Protein AF-A0A497AFR3-F1 (afdb_monomer_lite)

Radius of gyration: 28.58 Å; chains: 1; bounding box: 56×85×70 Å

pLDDT: mean 79.81, std 21.44, range [38.88, 98.88]

Secondary structure (DSSP, 8-state):
-HHHHHHHHHHHHHHHTSTTS-----------------PPPPPPP-PPPPPPP---SS-GGGGG-SS----EEEEE-EE--HHHHTTTSS-SSSEES---HHHHHHHHHTT--EEEEEE--SB-SSTT--B-HHHHHHHHHHHHHHHHTT-EEEEEE--BTTB-GGGGGGGGBTTTB-GGG--BGGGS--

Structure (mmCIF, N/CA/C/O backbone):
data_AF-A0A497AFR3-F1
#
_entry.id   AF-A0A497AFR3-F1
#
loop_
_atom_site.group_PDB
_atom_site.id
_atom_site.type_symbol
_atom_site.label_atom_id
_atom_site.label_alt_id
_atom_site.label_comp_id
_atom_site.label_asym_id
_atom_site.label_entity_id
_atom_site.label_seq_id
_atom_site.pdbx_PDB_ins_code
_atom_site.Cartn_x
_atom_site.Cartn_y
_atom_site.Cartn_z
_atom_site.occupancy
_atom_site.B_iso_or_equiv
_atom_site.auth_seq_id
_atom_site.auth_comp_id
_atom_site.auth_asym_id
_atom_site.auth_atom_id
_atom_site.pdbx_PDB_model_num
ATOM 1 N N . MET A 1 1 ? -5.552 -62.937 -10.214 1.00 60.22 1 MET A N 1
ATOM 2 C CA . MET A 1 1 ? -5.095 -62.479 -8.881 1.00 60.22 1 MET A CA 1
ATOM 3 C C . MET A 1 1 ? -5.024 -60.954 -8.722 1.00 60.22 1 MET A C 1
ATOM 5 O O . MET A 1 1 ? -5.211 -60.488 -7.613 1.00 60.22 1 MET A O 1
ATOM 9 N N . GLN A 1 2 ? -4.864 -60.150 -9.782 1.00 59.19 2 GLN A N 1
ATOM 10 C CA . GLN A 1 2 ? -4.682 -58.689 -9.655 1.00 59.19 2 GLN A CA 1
ATOM 11 C C . GLN A 1 2 ? -5.974 -57.868 -9.416 1.00 59.19 2 GLN A C 1
ATOM 13 O O . GLN A 1 2 ? -5.913 -56.758 -8.907 1.00 59.19 2 GLN A O 1
ATOM 18 N N . ARG A 1 3 ? -7.163 -58.414 -9.721 1.00 51.78 3 ARG A N 1
ATOM 19 C CA . ARG A 1 3 ? -8.454 -57.735 -9.479 1.00 51.78 3 ARG A CA 1
ATOM 20 C C . ARG A 1 3 ? -8.929 -57.785 -8.022 1.00 51.78 3 ARG A C 1
ATOM 22 O O . ARG A 1 3 ? -9.623 -56.876 -7.599 1.00 51.78 3 ARG A O 1
ATOM 29 N N . GLN A 1 4 ? -8.542 -58.797 -7.241 1.00 54.34 4 GLN A N 1
ATOM 30 C CA . GLN A 1 4 ? -8.970 -58.918 -5.836 1.00 54.34 4 GLN A CA 1
ATOM 31 C C . GLN A 1 4 ? -8.211 -57.967 -4.893 1.00 54.34 4 GLN A C 1
ATOM 33 O O . GLN A 1 4 ? -8.772 -57.537 -3.893 1.00 54.34 4 GLN A O 1
ATOM 38 N N . ALA A 1 5 ? -6.989 -57.559 -5.253 1.00 55.00 5 ALA A N 1
ATOM 39 C CA . ALA A 1 5 ? -6.226 -56.558 -4.505 1.00 55.00 5 ALA A CA 1
ATOM 40 C C . ALA A 1 5 ? -6.805 -55.133 -4.645 1.00 55.00 5 ALA A C 1
ATOM 42 O O . ALA A 1 5 ? -6.732 -54.345 -3.709 1.00 55.00 5 ALA A O 1
ATOM 43 N N . ILE A 1 6 ? -7.436 -54.820 -5.785 1.00 56.66 6 ILE A N 1
ATOM 44 C CA . ILE A 1 6 ? -8.034 -53.500 -6.048 1.00 56.66 6 ILE A CA 1
ATOM 45 C C . ILE A 1 6 ? -9.310 -53.295 -5.216 1.00 56.66 6 ILE A C 1
ATOM 47 O O . ILE A 1 6 ? -9.524 -52.212 -4.679 1.00 56.66 6 ILE A O 1
ATOM 51 N N . TYR A 1 7 ? -10.125 -54.341 -5.037 1.00 51.72 7 TYR A N 1
ATOM 52 C CA . TYR A 1 7 ? -11.333 -54.247 -4.210 1.00 51.72 7 TYR A CA 1
ATOM 53 C C . TYR A 1 7 ? -11.022 -54.110 -2.717 1.00 51.72 7 TYR A C 1
ATOM 55 O O . TYR A 1 7 ? -11.717 -53.360 -2.044 1.00 51.72 7 TYR A O 1
ATOM 63 N N . LEU A 1 8 ? -9.957 -54.751 -2.214 1.00 53.94 8 LEU A N 1
ATOM 64 C CA . LEU A 1 8 ? -9.578 -54.651 -0.799 1.00 53.94 8 LEU A CA 1
ATOM 65 C C . LEU A 1 8 ? -9.086 -53.237 -0.429 1.00 53.94 8 LEU A C 1
ATOM 67 O O . LEU A 1 8 ? -9.425 -52.730 0.640 1.00 53.94 8 LEU A O 1
ATOM 71 N N . ALA A 1 9 ? -8.344 -52.583 -1.332 1.00 54.59 9 ALA A N 1
ATOM 72 C CA . ALA A 1 9 ? -7.839 -51.223 -1.134 1.00 54.59 9 ALA A CA 1
ATOM 73 C C . ALA A 1 9 ? -8.952 -50.155 -1.176 1.00 54.59 9 ALA A C 1
ATOM 75 O O . ALA A 1 9 ? -8.927 -49.210 -0.391 1.00 54.59 9 ALA A O 1
ATOM 76 N N . LEU A 1 10 ? -9.967 -50.328 -2.032 1.00 52.62 10 LEU A N 1
ATOM 77 C CA . LEU A 1 10 ? -11.098 -49.394 -2.141 1.00 52.62 10 LEU A CA 1
ATOM 78 C C . LEU A 1 10 ? -12.043 -49.437 -0.928 1.00 52.62 10 LEU A C 1
ATOM 80 O O . LEU A 1 10 ? -12.566 -48.399 -0.529 1.00 52.62 10 LEU A O 1
ATOM 84 N N . THR A 1 11 ? -12.208 -50.593 -0.279 1.00 54.12 11 THR A N 1
ATOM 85 C CA . THR A 1 11 ? -12.975 -50.698 0.978 1.00 54.12 11 THR A CA 1
ATOM 86 C C . THR A 1 11 ? -12.285 -50.059 2.184 1.00 54.12 11 THR A C 1
ATOM 88 O O . THR A 1 11 ? -12.975 -49.633 3.104 1.00 54.12 11 THR A O 1
ATOM 91 N N . PHE A 1 12 ? -10.952 -49.941 2.196 1.00 48.88 12 PHE A N 1
ATOM 92 C CA . PHE A 1 12 ? -10.232 -49.360 3.339 1.00 48.88 12 PHE A CA 1
ATOM 93 C C . PHE A 1 12 ? -10.288 -47.822 3.352 1.00 48.88 12 PHE A C 1
ATOM 95 O O . PHE A 1 12 ? -10.323 -47.212 4.417 1.00 48.88 12 PHE A O 1
ATOM 102 N N . VAL A 1 13 ? -10.373 -47.187 2.177 1.00 50.66 13 VAL A N 1
ATOM 103 C CA . VAL A 1 13 ? -10.460 -45.719 2.058 1.00 50.66 13 VAL A CA 1
ATOM 104 C C . VAL A 1 13 ? -11.863 -45.195 2.399 1.00 50.66 13 VAL A C 1
ATOM 106 O O . VAL A 1 13 ? -11.986 -44.115 2.966 1.00 50.66 13 VAL A O 1
ATOM 109 N N . PHE A 1 14 ? -12.922 -45.973 2.150 1.00 47.34 14 PHE A N 1
ATOM 110 C CA . PHE A 1 14 ? -14.301 -45.533 2.413 1.00 47.34 14 PHE A CA 1
ATOM 111 C C . PHE A 1 14 ? -14.704 -45.588 3.902 1.00 47.34 14 PHE A C 1
ATOM 113 O O . PHE A 1 14 ? -15.628 -44.895 4.320 1.00 47.34 14 PHE A O 1
ATOM 120 N N . VAL A 1 15 ? -14.006 -46.378 4.730 1.00 50.12 15 VAL A N 1
ATOM 121 C CA . VAL A 1 15 ? -14.287 -46.478 6.178 1.00 50.12 15 VAL A CA 1
ATOM 122 C C . VAL A 1 15 ? -13.627 -45.340 6.972 1.00 50.12 15 VAL A C 1
ATOM 124 O O . VAL A 1 15 ? -14.135 -44.962 8.026 1.00 50.12 15 VAL A O 1
ATOM 127 N N . LEU A 1 16 ? -12.558 -44.720 6.457 1.00 43.94 16 LEU A N 1
ATOM 128 C CA . LEU A 1 16 ? -11.877 -43.624 7.160 1.00 43.94 16 LEU A CA 1
ATOM 129 C C . LEU A 1 16 ? -12.624 -42.280 7.064 1.00 43.94 16 LEU A C 1
ATOM 131 O O . LEU A 1 16 ? -12.465 -41.430 7.934 1.00 43.94 16 LEU A O 1
ATOM 135 N N . THR A 1 17 ? -13.472 -42.087 6.049 1.00 47.75 17 THR A N 1
ATOM 136 C CA . THR A 1 17 ? -14.213 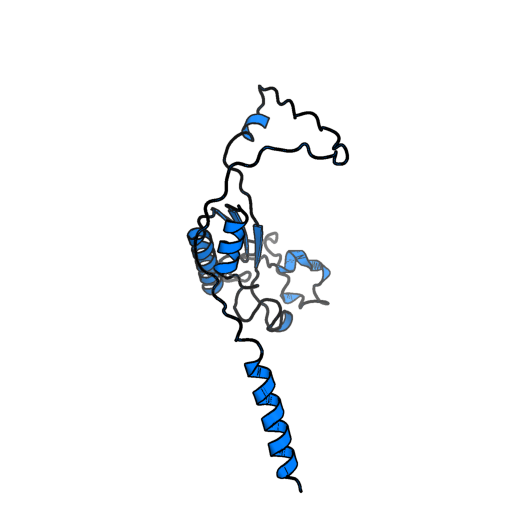-40.829 5.834 1.00 47.75 17 THR A CA 1
ATOM 137 C C . THR A 1 17 ? -15.535 -40.738 6.601 1.00 47.75 17 THR A C 1
ATOM 139 O O . THR A 1 17 ? -16.152 -39.679 6.611 1.00 47.75 17 THR A O 1
ATOM 142 N N . ILE A 1 18 ? -15.979 -41.815 7.262 1.00 48.38 18 ILE A N 1
ATOM 143 C CA . ILE A 1 18 ? -17.249 -41.840 8.018 1.00 48.38 18 ILE A CA 1
ATOM 144 C C . ILE A 1 18 ? -17.026 -41.618 9.531 1.00 48.38 18 ILE A C 1
ATOM 146 O O . ILE A 1 18 ? -17.959 -41.266 10.245 1.00 48.38 18 ILE A O 1
ATOM 150 N N . ALA A 1 19 ? -15.792 -41.730 10.037 1.00 46.38 19 ALA A N 1
ATOM 151 C CA . ALA A 1 19 ? -15.516 -41.719 11.479 1.00 46.38 19 ALA A CA 1
ATOM 152 C C . ALA A 1 19 ? -15.316 -40.332 12.128 1.00 46.38 19 ALA A C 1
ATOM 154 O O . ALA A 1 19 ? -15.198 -40.268 13.347 1.00 46.38 19 ALA A O 1
ATOM 155 N N . CYS A 1 20 ? -15.303 -39.228 11.371 1.00 38.88 20 CYS A N 1
ATOM 156 C CA . CYS A 1 20 ? -15.087 -37.888 11.949 1.00 38.88 20 CYS A CA 1
ATOM 157 C C . CYS A 1 20 ? -16.311 -36.961 11.907 1.00 38.88 20 CYS A C 1
ATOM 159 O O . CYS A 1 20 ? -16.177 -35.800 12.274 1.00 38.88 20 CYS A O 1
ATOM 161 N N . ASN A 1 21 ? -17.488 -37.434 11.478 1.00 49.75 21 ASN A N 1
ATOM 162 C CA . ASN A 1 21 ? -18.663 -36.565 11.304 1.00 49.75 21 ASN A CA 1
ATOM 163 C C . ASN A 1 21 ? -19.929 -37.033 12.043 1.00 49.75 21 ASN A C 1
ATOM 165 O O . ASN A 1 21 ? -21.041 -36.728 11.624 1.00 49.75 21 ASN A O 1
ATOM 169 N N . ALA A 1 22 ? -19.780 -37.776 13.142 1.00 52.12 22 ALA A N 1
ATOM 170 C CA . ALA A 1 22 ? -20.914 -38.207 13.956 1.00 52.12 22 ALA A 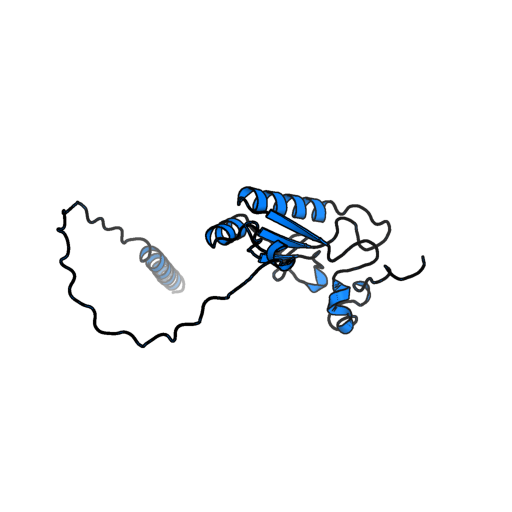CA 1
ATOM 171 C C . ALA A 1 22 ? -20.581 -38.174 15.454 1.00 52.12 22 ALA A C 1
ATOM 173 O O . ALA A 1 22 ? -20.154 -39.172 16.027 1.00 52.12 22 ALA A O 1
ATOM 174 N N . ALA A 1 23 ? -20.792 -37.012 16.071 1.00 44.72 23 ALA A N 1
ATOM 175 C CA . ALA A 1 23 ? -21.097 -36.883 17.495 1.00 44.72 23 ALA A CA 1
ATOM 176 C C . ALA A 1 23 ? -21.813 -35.542 17.721 1.00 44.72 23 ALA A C 1
ATOM 178 O O . ALA A 1 23 ? -21.220 -34.551 18.140 1.00 44.72 23 ALA A O 1
ATOM 179 N N . SER A 1 24 ? -23.092 -35.514 17.355 1.00 53.78 24 SER A N 1
ATOM 180 C CA . SER A 1 24 ? -24.078 -34.578 17.884 1.00 53.78 24 SER A CA 1
ATOM 181 C C . SER A 1 24 ? -24.848 -35.303 18.988 1.00 53.78 24 SER A C 1
ATOM 183 O O . SER A 1 24 ? -25.566 -36.243 18.665 1.00 53.78 24 SER A O 1
ATOM 185 N N . ASP A 1 25 ? -24.707 -34.856 20.232 1.00 42.22 25 ASP A N 1
ATOM 186 C CA . ASP A 1 25 ? -25.613 -35.131 21.360 1.00 42.22 25 ASP A CA 1
ATOM 187 C C . ASP A 1 25 ? -25.706 -33.786 22.107 1.00 42.22 25 ASP A C 1
ATOM 189 O O . ASP A 1 25 ? -24.706 -33.297 22.632 1.00 42.22 25 ASP A O 1
ATOM 193 N N . ASP A 1 26 ? -26.748 -32.974 21.930 1.00 51.81 26 ASP A N 1
ATOM 194 C CA . ASP A 1 26 ? -28.072 -33.095 22.561 1.00 51.81 26 ASP A CA 1
ATOM 195 C C . ASP A 1 26 ? -28.012 -33.527 24.033 1.00 51.81 26 ASP A C 1
ATOM 197 O O . ASP A 1 26 ? -28.008 -34.711 24.356 1.00 51.81 26 ASP A O 1
ATOM 201 N N . TRP A 1 27 ? -27.979 -32.531 24.923 1.00 42.28 27 TRP A N 1
ATOM 202 C CA . TRP A 1 27 ? -28.417 -32.650 26.311 1.00 42.28 27 TRP A CA 1
ATOM 203 C C . TRP A 1 27 ? -29.218 -31.397 26.651 1.00 42.28 27 TRP A C 1
ATOM 205 O O . TRP A 1 27 ? -28.683 -30.288 26.680 1.00 42.28 27 TRP A O 1
ATOM 215 N N . GLY A 1 28 ? -30.519 -31.602 26.831 1.00 40.22 28 GLY A N 1
ATOM 216 C CA . GLY A 1 28 ? -31.496 -30.565 27.102 1.00 40.22 28 GLY A CA 1
ATOM 217 C C . GLY A 1 28 ? -31.550 -30.063 28.546 1.00 40.22 28 GLY A C 1
ATOM 218 O O . GLY A 1 28 ? -30.946 -30.615 29.463 1.00 40.22 28 GLY A O 1
ATOM 219 N N . ASP A 1 29 ? -32.361 -29.013 28.638 1.00 42.41 29 ASP A N 1
ATOM 220 C CA . ASP A 1 29 ? -33.121 -28.421 29.737 1.00 42.41 29 ASP A CA 1
ATOM 221 C C . ASP A 1 29 ? -32.468 -27.983 31.058 1.00 42.41 29 ASP A C 1
ATOM 223 O O . ASP A 1 29 ? -31.903 -28.736 31.848 1.00 42.41 29 ASP A O 1
ATOM 227 N N . GLU A 1 30 ? -32.701 -26.686 31.276 1.00 54.62 30 GLU A N 1
ATOM 228 C CA . GLU A 1 30 ? -32.842 -25.914 32.504 1.00 54.62 30 GLU A CA 1
ATOM 229 C C . GLU A 1 30 ? -32.858 -26.699 33.825 1.00 54.62 30 GLU A C 1
ATOM 231 O O . GLU A 1 30 ? -33.783 -27.440 34.156 1.00 54.62 30 GLU A O 1
ATOM 236 N N . SER A 1 31 ? -31.897 -26.360 34.682 1.00 44.03 31 SER A N 1
ATOM 237 C CA . SER A 1 31 ? -32.070 -26.431 36.128 1.00 44.03 31 SER A CA 1
ATOM 238 C C . SER A 1 31 ? -31.563 -25.132 36.750 1.00 44.03 31 SER A C 1
ATOM 240 O O . SER A 1 31 ? -30.368 -24.829 36.674 1.00 44.03 31 SER A O 1
ATOM 242 N N . GLU A 1 32 ? -32.479 -24.373 37.355 1.00 58.44 32 GLU A N 1
ATOM 243 C CA . GLU A 1 32 ? -32.185 -23.289 38.295 1.00 58.44 32 GLU A CA 1
ATOM 244 C C . GLU A 1 32 ? -31.085 -23.719 39.276 1.00 58.44 32 GLU A C 1
ATOM 246 O O . GLU A 1 32 ? -31.148 -24.808 39.850 1.00 58.44 32 GLU A O 1
ATOM 251 N N . SER A 1 33 ? -30.088 -22.860 39.501 1.00 41.50 33 SER A N 1
ATOM 252 C CA . SER A 1 33 ? -29.042 -23.122 40.490 1.00 41.50 33 SER A CA 1
ATOM 253 C C . SER A 1 33 ? -28.870 -21.924 41.434 1.00 41.50 33 SER A C 1
ATOM 255 O O . SER A 1 33 ? -28.871 -20.778 40.975 1.00 41.50 33 SER A O 1
ATOM 257 N N . PRO A 1 34 ? -28.782 -22.166 42.756 1.00 47.41 34 PRO A N 1
ATOM 258 C CA . PRO A 1 34 ? -28.874 -21.144 43.792 1.00 47.41 34 PRO A CA 1
ATOM 259 C C . PRO A 1 34 ? -27.581 -20.334 43.943 1.00 47.41 34 PRO A C 1
ATOM 261 O O . PRO A 1 34 ? -26.490 -20.771 43.579 1.00 47.41 34 PRO A O 1
ATOM 264 N N . SER A 1 35 ? -27.713 -19.152 44.553 1.00 48.16 35 SER A N 1
ATOM 265 C CA . SER A 1 35 ? -26.609 -18.271 44.946 1.00 48.16 35 SER A CA 1
ATOM 266 C C . SER A 1 35 ? -25.454 -19.021 45.633 1.00 48.16 35 SER A C 1
ATOM 268 O O . SER A 1 35 ? -25.683 -19.685 46.650 1.00 48.16 35 SER A O 1
ATOM 270 N N . PRO A 1 36 ? -24.196 -18.854 45.180 1.00 41.81 36 PRO A N 1
ATOM 271 C CA . PRO A 1 36 ? -23.049 -19.373 45.898 1.00 41.81 36 PRO A CA 1
ATOM 272 C C . PRO A 1 36 ? -22.666 -18.425 47.036 1.00 41.81 36 PRO A C 1
ATOM 274 O O . PRO A 1 36 ? -22.354 -17.251 46.844 1.00 41.81 36 PRO A O 1
ATOM 277 N N . THR A 1 37 ? -22.648 -18.975 48.245 1.00 50.16 37 THR A N 1
ATOM 278 C CA . THR A 1 37 ? -21.895 -18.419 49.369 1.00 50.16 37 THR A CA 1
ATOM 279 C C . THR A 1 37 ? -20.407 -18.519 49.029 1.00 50.16 37 THR A C 1
ATOM 281 O O . THR A 1 37 ? -19.890 -19.617 48.834 1.00 50.16 37 THR A O 1
ATOM 284 N N . HIS A 1 38 ? -19.716 -17.384 48.932 1.00 43.31 38 HIS A N 1
ATOM 285 C CA . HIS A 1 38 ? -18.283 -17.332 48.644 1.00 43.31 38 HIS A CA 1
ATOM 286 C C . HIS A 1 38 ? -17.457 -17.912 49.808 1.00 43.31 38 HIS A C 1
ATOM 288 O O . HIS A 1 38 ? -17.437 -17.357 50.905 1.00 43.31 38 HIS A O 1
ATOM 294 N N . GLN A 1 39 ? -16.749 -19.017 49.553 1.00 48.59 39 GLN A N 1
ATOM 295 C CA . GLN A 1 39 ? -15.621 -19.484 50.364 1.00 48.59 39 GLN A CA 1
ATOM 296 C C . GLN A 1 39 ? -14.325 -18.802 49.899 1.00 48.59 39 GLN A C 1
ATOM 298 O O . GLN A 1 39 ? -14.088 -18.641 48.702 1.00 48.59 39 GLN A O 1
ATOM 303 N N . SER A 1 40 ? -13.497 -18.402 50.868 1.00 49.84 40 SER A N 1
ATOM 304 C CA . SER A 1 40 ? -12.211 -17.722 50.682 1.00 49.84 40 SER A CA 1
ATOM 305 C C . SER A 1 40 ? -11.204 -18.543 49.875 1.00 49.84 40 SER A C 1
ATOM 307 O O . SER A 1 40 ? -10.868 -19.667 50.247 1.00 49.84 40 SER A O 1
ATOM 309 N N . ALA A 1 41 ? -10.660 -17.932 48.821 1.00 50.34 41 ALA A N 1
ATOM 310 C CA . ALA A 1 41 ? -9.553 -18.457 48.030 1.00 50.34 41 ALA A CA 1
ATOM 311 C C . ALA A 1 41 ? -8.196 -18.279 48.742 1.00 50.34 41 ALA A C 1
ATOM 313 O O . ALA A 1 41 ? -7.915 -17.242 49.344 1.00 50.34 41 ALA A O 1
ATOM 314 N N . THR A 1 42 ? -7.356 -19.311 48.654 1.00 47.91 42 THR A N 1
ATOM 315 C CA . THR A 1 42 ? -5.953 -19.340 49.093 1.00 47.91 42 THR A CA 1
ATOM 316 C C . THR A 1 42 ? -5.054 -18.568 48.114 1.00 47.91 42 THR A C 1
ATOM 318 O O . THR A 1 42 ? -5.306 -18.556 46.912 1.00 47.91 42 THR A O 1
ATOM 321 N N . ALA A 1 43 ? -4.025 -17.904 48.650 1.00 50.84 43 ALA A N 1
ATOM 322 C CA . ALA A 1 43 ? -3.232 -16.858 48.005 1.00 50.84 43 ALA A CA 1
ATOM 323 C C . ALA A 1 43 ? -2.403 -17.304 46.782 1.00 50.84 43 ALA A C 1
ATOM 325 O O . ALA A 1 43 ? -1.630 -18.260 46.841 1.00 50.84 43 ALA A O 1
ATOM 326 N N . ALA A 1 44 ? -2.541 -16.530 45.702 1.00 60.84 44 ALA A N 1
ATOM 327 C CA . ALA A 1 44 ? -1.683 -16.497 44.520 1.00 60.84 44 ALA A CA 1
ATOM 328 C C . ALA A 1 44 ? -0.383 -15.704 44.800 1.00 60.84 44 ALA A C 1
ATOM 330 O O . ALA A 1 44 ? -0.377 -14.875 45.714 1.00 60.84 44 ALA A O 1
ATOM 331 N N . PRO A 1 45 ? 0.713 -15.923 44.043 1.00 57.31 45 PRO A N 1
ATOM 332 C CA . PRO A 1 45 ? 1.954 -15.175 44.224 1.00 57.31 45 PRO A CA 1
ATOM 333 C C . PRO A 1 45 ? 1.741 -13.673 44.005 1.00 57.31 45 PRO A C 1
ATOM 335 O O . PRO A 1 45 ? 1.026 -13.240 43.103 1.00 57.31 45 PRO A O 1
ATOM 338 N N . GLU A 1 46 ? 2.375 -12.903 44.881 1.00 57.56 46 GLU A N 1
ATOM 339 C CA . GLU A 1 46 ? 2.220 -11.465 45.054 1.00 57.56 46 GLU A CA 1
ATOM 340 C C . GLU A 1 46 ? 2.794 -10.710 43.845 1.00 57.56 46 GLU A C 1
ATOM 342 O O . GLU A 1 46 ? 4.005 -10.668 43.621 1.00 57.56 46 GLU A O 1
ATOM 347 N N . ALA A 1 47 ? 1.908 -10.140 43.029 1.00 56.16 47 ALA A N 1
ATOM 348 C CA . ALA A 1 47 ? 2.287 -9.230 41.961 1.00 56.16 47 ALA A CA 1
ATOM 349 C C . ALA A 1 47 ? 2.750 -7.904 42.578 1.00 56.16 47 ALA A C 1
ATOM 351 O O . ALA A 1 47 ? 1.981 -7.218 43.253 1.00 56.16 47 ALA A O 1
ATOM 352 N N . THR A 1 48 ? 4.006 -7.533 42.340 1.00 57.12 48 THR A N 1
ATOM 353 C CA . THR A 1 48 ? 4.545 -6.238 42.757 1.00 57.12 48 THR A CA 1
ATOM 354 C C . THR A 1 48 ? 3.730 -5.107 42.110 1.00 57.12 48 THR A C 1
ATOM 356 O O . THR A 1 48 ? 3.625 -5.079 40.880 1.00 57.12 48 THR A O 1
ATOM 359 N N . PRO A 1 49 ? 3.159 -4.160 42.877 1.00 54.75 49 PRO A N 1
ATOM 360 C CA . PRO A 1 49 ? 2.363 -3.082 42.305 1.00 54.75 49 PRO A CA 1
ATOM 361 C C . PRO A 1 49 ? 3.277 -2.051 41.638 1.00 54.75 49 PRO A C 1
ATOM 363 O O . PRO A 1 49 ? 4.167 -1.493 42.283 1.00 54.75 49 PRO A O 1
ATOM 366 N N . LEU A 1 50 ? 3.045 -1.762 40.357 1.00 49.31 50 LEU A N 1
ATOM 367 C CA . LEU A 1 50 ? 3.645 -0.604 39.696 1.00 49.31 50 LEU A CA 1
ATOM 368 C C . LEU A 1 50 ? 2.901 0.672 40.130 1.00 49.31 50 LEU A C 1
ATOM 370 O O . LEU A 1 50 ? 1.667 0.670 40.162 1.00 49.31 50 LEU A O 1
ATOM 374 N N . PRO A 1 51 ? 3.609 1.766 40.458 1.00 59.34 51 PRO A N 1
ATOM 375 C CA . PRO A 1 51 ? 2.966 3.039 40.744 1.00 59.34 51 PRO A CA 1
ATOM 376 C C . PRO A 1 51 ? 2.300 3.610 3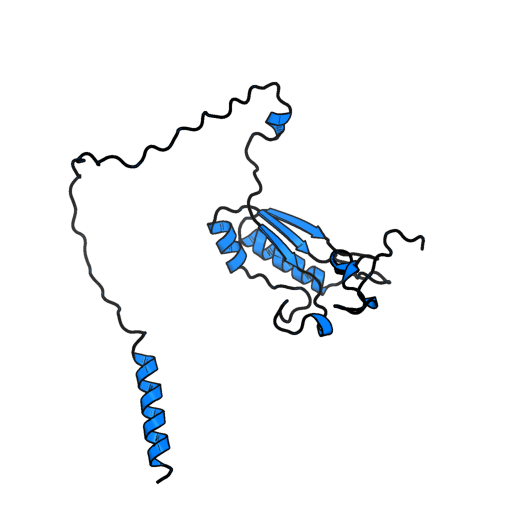9.477 1.00 59.34 51 PRO A C 1
ATOM 378 O O . PRO A 1 51 ? 2.820 3.430 38.373 1.00 59.34 51 PRO A O 1
ATOM 381 N N . PRO A 1 52 ? 1.162 4.313 39.619 1.00 52.22 52 PRO A N 1
ATOM 382 C CA . PRO A 1 52 ? 0.480 4.945 38.493 1.00 52.22 52 PRO A CA 1
ATOM 383 C C . PRO A 1 52 ? 1.315 6.106 37.911 1.00 52.22 52 PRO A C 1
ATOM 385 O O . PRO A 1 52 ? 1.962 6.825 38.679 1.00 52.22 52 PRO A O 1
ATOM 388 N N . PRO A 1 53 ? 1.309 6.328 36.579 1.00 49.06 53 PRO A N 1
ATOM 389 C CA . PRO A 1 53 ? 1.998 7.462 35.970 1.00 49.06 53 PRO A CA 1
ATOM 390 C C . PRO A 1 53 ? 1.313 8.779 36.361 1.00 49.06 53 PRO A C 1
ATOM 392 O O . PRO A 1 53 ? 0.146 9.011 36.054 1.00 49.06 53 PRO A O 1
ATOM 395 N N . THR A 1 54 ? 2.052 9.656 37.038 1.00 48.34 54 THR A N 1
ATOM 396 C CA . THR A 1 54 ? 1.620 11.020 37.369 1.00 48.34 54 THR A CA 1
ATOM 397 C C . THR A 1 54 ? 1.964 11.946 36.203 1.00 48.34 54 THR A C 1
ATOM 399 O O . THR A 1 54 ? 3.120 12.341 36.059 1.00 48.34 54 THR A O 1
ATOM 402 N N . VAL A 1 55 ? 0.987 12.309 35.370 1.00 51.78 55 VAL A N 1
ATOM 403 C CA . VAL A 1 55 ? 1.168 13.320 34.311 1.00 51.78 55 VAL A CA 1
ATOM 404 C C . VAL A 1 55 ? 0.479 14.605 34.763 1.00 51.78 55 VAL A C 1
ATOM 406 O O . VAL A 1 55 ? -0.731 14.630 34.974 1.00 51.78 55 VAL A O 1
ATOM 409 N N . THR A 1 56 ? 1.259 15.667 34.982 1.00 52.31 56 THR A N 1
ATOM 410 C CA . THR A 1 56 ? 0.755 16.963 35.467 1.00 52.31 56 THR A CA 1
ATOM 411 C C . THR A 1 56 ? 0.986 18.005 34.387 1.00 52.31 56 THR A C 1
ATOM 413 O O . THR A 1 56 ? 2.123 18.315 34.043 1.00 52.31 56 THR A O 1
ATOM 416 N N . SER A 1 57 ? -0.113 18.534 33.856 1.00 60.81 57 SER A N 1
ATOM 417 C CA . SER A 1 57 ? -0.128 19.618 32.879 1.00 60.81 57 SER A CA 1
ATOM 418 C C . SER A 1 57 ? 0.573 20.877 33.433 1.00 60.81 57 SER A C 1
ATOM 420 O O . SER A 1 57 ? 0.522 21.125 34.632 1.00 60.81 57 SER A O 1
ATOM 422 N N . GLY A 1 58 ? 1.173 21.761 32.642 1.00 59.31 58 GLY A N 1
ATOM 423 C CA . GLY A 1 58 ? 0.487 22.395 31.517 1.00 59.31 58 GLY A CA 1
ATOM 424 C C . GLY A 1 58 ? 0.897 21.852 30.166 1.00 59.31 58 GLY A C 1
ATOM 425 O O . GLY A 1 58 ? 1.521 22.567 29.387 1.00 59.31 58 GLY A O 1
ATOM 426 N N . ASP A 1 59 ? 0.651 20.575 29.928 1.00 62.78 59 ASP A N 1
ATOM 427 C CA . ASP A 1 59 ? 1.589 19.839 29.118 1.00 62.78 59 ASP A CA 1
ATOM 428 C C . ASP A 1 59 ? 1.148 19.777 27.655 1.00 62.78 59 ASP A C 1
ATOM 430 O O . ASP A 1 59 ? 0.090 19.245 27.342 1.00 62.78 59 ASP A O 1
ATOM 434 N N . LYS A 1 60 ? 1.969 20.288 26.729 1.00 52.38 60 LYS A N 1
ATOM 435 C CA . LYS A 1 60 ? 1.777 20.045 25.287 1.00 52.38 60 LYS A CA 1
ATOM 436 C C . LYS A 1 60 ? 1.829 18.545 24.969 1.00 52.38 60 LYS A C 1
ATOM 438 O O . LYS A 1 60 ? 1.260 18.119 23.972 1.00 52.38 60 LYS A O 1
ATOM 443 N N . TRP A 1 61 ? 2.454 17.744 25.825 1.00 54.19 61 TRP A N 1
ATOM 444 C CA . TRP A 1 61 ? 2.416 16.286 25.777 1.00 54.19 61 TRP A CA 1
ATOM 445 C C . TRP A 1 61 ? 1.061 15.690 26.194 1.00 54.19 61 TRP A C 1
ATOM 447 O O . TRP A 1 61 ? 0.780 14.556 25.834 1.00 54.19 61 TRP A O 1
ATOM 457 N N . ALA A 1 62 ? 0.161 16.468 26.803 1.00 61.75 62 ALA A N 1
ATOM 458 C CA . ALA A 1 62 ? -1.252 16.108 26.947 1.00 61.75 62 ALA A CA 1
ATOM 459 C C . ALA A 1 62 ? -2.061 16.301 25.638 1.00 61.75 62 ALA A C 1
ATOM 461 O O . ALA A 1 62 ? -3.236 15.973 25.583 1.00 61.75 62 ALA A O 1
ATOM 462 N N . LEU A 1 63 ? -1.470 16.801 24.539 1.00 51.12 63 LEU A N 1
ATOM 463 C CA . LEU A 1 63 ? -2.097 16.794 23.195 1.00 51.12 63 LEU A CA 1
ATOM 464 C C . LEU A 1 63 ? -2.098 15.398 22.545 1.00 51.12 63 LEU A C 1
ATOM 466 O O . LEU A 1 63 ? -2.692 15.192 21.491 1.00 51.12 63 LEU A O 1
ATOM 470 N N . TRP A 1 64 ? -1.412 14.464 23.197 1.00 57.66 64 TRP A N 1
ATOM 471 C CA . TRP A 1 64 ? -1.432 13.027 22.979 1.00 57.66 64 TRP A CA 1
ATOM 472 C C . TRP A 1 64 ? -2.348 12.332 24.006 1.00 57.66 64 TRP A C 1
ATOM 474 O O . TRP A 1 64 ? -2.382 11.103 24.050 1.00 57.66 64 TRP A O 1
ATOM 484 N N . ASP A 1 65 ? -3.097 13.101 24.815 1.00 56.25 65 ASP A N 1
ATOM 485 C CA . ASP A 1 65 ? -4.124 12.574 25.712 1.00 56.25 65 ASP A CA 1
ATOM 486 C C . ASP A 1 65 ? -5.519 12.691 25.091 1.00 56.25 65 ASP A C 1
ATOM 488 O O . ASP A 1 65 ? -6.003 13.769 24.742 1.00 56.25 65 ASP A O 1
ATOM 492 N N . GLY A 1 66 ? -6.203 11.548 25.041 1.00 65.06 66 GLY A N 1
ATOM 493 C CA . GLY A 1 66 ? -7.629 11.451 24.745 1.00 65.06 66 GLY A CA 1
ATOM 494 C C . GLY A 1 66 ? -7.960 10.809 23.401 1.00 65.06 66 GLY A C 1
ATOM 495 O O . GLY A 1 66 ? -7.110 10.680 22.528 1.00 65.06 66 GLY A O 1
ATOM 496 N N . PRO A 1 67 ? -9.197 10.319 23.246 1.00 73.62 67 PRO A N 1
ATOM 497 C CA . PRO A 1 67 ? -9.518 9.241 22.328 1.00 73.62 67 PRO A CA 1
ATOM 498 C C . PRO A 1 67 ? -9.420 9.693 20.870 1.00 73.62 67 PRO A C 1
ATOM 500 O O . PRO A 1 67 ? -10.346 10.250 20.303 1.00 73.62 67 PRO A O 1
ATOM 503 N N . THR A 1 68 ? -8.314 9.397 20.219 1.00 68.12 68 THR A N 1
ATOM 504 C CA . THR A 1 68 ? -8.315 8.609 18.986 1.00 68.12 68 THR A CA 1
ATOM 505 C C . THR A 1 68 ? -6.957 7.941 18.957 1.00 68.12 68 THR A C 1
ATOM 507 O O . THR A 1 68 ? -5.936 8.568 18.698 1.00 68.12 68 THR A O 1
ATOM 510 N N . GLN A 1 69 ? -6.949 6.666 19.329 1.00 82.31 69 GLN A N 1
ATOM 511 C CA . GLN A 1 69 ? -5.766 5.824 19.285 1.00 82.31 69 GLN A CA 1
ATOM 512 C C . GLN A 1 69 ? -5.953 4.863 18.133 1.00 82.31 69 GLN A C 1
ATOM 514 O O . GLN A 1 69 ? -6.842 4.014 18.184 1.00 82.31 69 GLN A O 1
ATOM 519 N N . LEU A 1 70 ? -5.125 5.021 17.108 1.00 90.06 70 LEU A N 1
ATOM 520 C CA . LEU A 1 70 ? -5.061 4.067 16.019 1.00 90.06 70 LEU A CA 1
ATOM 521 C C . LEU A 1 70 ? -4.319 2.833 16.526 1.00 90.06 70 LEU A C 1
ATOM 523 O O . LEU A 1 70 ? -3.152 2.900 16.916 1.00 90.06 70 LEU A O 1
ATOM 527 N N . ARG A 1 71 ? -5.034 1.718 16.582 1.00 93.19 71 ARG A N 1
ATOM 528 C CA . ARG A 1 71 ? -4.535 0.416 17.003 1.00 93.19 71 ARG A CA 1
ATOM 529 C C . ARG A 1 71 ? -4.838 -0.551 15.883 1.00 93.19 71 ARG A C 1
ATOM 531 O O . ARG A 1 71 ? -5.986 -0.688 15.480 1.00 93.19 71 ARG A O 1
ATOM 538 N N . GLY A 1 72 ? -3.820 -1.231 15.398 1.00 96.00 72 GLY A N 1
ATOM 539 C CA . GLY A 1 72 ? -4.017 -2.259 14.397 1.00 96.00 72 GLY A CA 1
ATOM 540 C C . GLY A 1 72 ? -2.720 -2.618 13.715 1.00 96.00 72 GLY A C 1
ATOM 541 O O . GLY A 1 72 ? -1.677 -2.644 14.367 1.00 96.00 72 GLY A O 1
ATOM 542 N N . ALA A 1 73 ? -2.794 -2.928 12.426 1.00 97.31 73 ALA A N 1
ATOM 543 C CA . ALA A 1 73 ? -1.707 -3.586 11.718 1.00 97.31 73 ALA A CA 1
ATOM 544 C C . ALA A 1 73 ? -1.144 -2.730 10.586 1.00 97.31 73 ALA A C 1
ATOM 546 O O . ALA A 1 73 ? -1.851 -1.958 9.943 1.00 97.31 73 ALA A O 1
ATOM 547 N N . ASN A 1 74 ? 0.144 -2.921 10.315 1.00 98.19 74 ASN A N 1
ATOM 548 C CA . ASN A 1 74 ? 0.728 -2.567 9.034 1.00 98.19 74 ASN A CA 1
ATOM 549 C C . ASN A 1 74 ? 0.666 -3.793 8.129 1.00 98.19 74 ASN A C 1
ATOM 551 O O . ASN A 1 74 ? 1.309 -4.799 8.430 1.00 98.19 74 ASN A O 1
ATOM 555 N N . ILE A 1 75 ? -0.059 -3.686 7.024 1.00 98.00 75 ILE A N 1
ATOM 556 C CA . ILE A 1 75 ? -0.014 -4.674 5.954 1.00 98.00 75 ILE A CA 1
ATOM 557 C C . ILE A 1 75 ? 0.968 -4.202 4.893 1.00 98.00 75 ILE A C 1
ATOM 559 O O . ILE A 1 75 ? 1.082 -3.005 4.631 1.00 98.00 75 ILE A O 1
ATOM 563 N N . TRP A 1 76 ? 1.708 -5.134 4.311 1.00 96.94 76 TRP A N 1
ATOM 564 C CA . TRP A 1 76 ? 2.637 -4.836 3.234 1.00 96.94 76 TRP A CA 1
ATOM 565 C C . TRP A 1 76 ? 2.194 -5.566 1.981 1.00 96.94 76 TRP A C 1
ATOM 567 O O . TRP A 1 76 ? 1.815 -6.729 2.069 1.00 96.94 76 TRP A O 1
ATOM 577 N N . GLN A 1 77 ? 2.263 -4.882 0.843 1.00 97.44 77 GLN A N 1
ATOM 578 C CA . GLN A 1 77 ? 2.139 -5.483 -0.474 1.00 97.44 77 GLN A CA 1
ATOM 579 C C . GLN A 1 77 ? 3.133 -4.845 -1.448 1.00 97.44 77 GLN A C 1
ATOM 581 O O . GLN A 1 77 ? 3.542 -3.694 -1.271 1.00 97.44 77 GLN A O 1
ATOM 586 N N . ARG A 1 78 ? 3.468 -5.557 -2.521 1.00 96.38 78 ARG A N 1
ATOM 587 C CA . ARG A 1 78 ? 4.176 -5.007 -3.683 1.00 96.38 78 ARG A CA 1
ATOM 588 C C . ARG A 1 78 ? 3.637 -5.585 -4.985 1.00 96.38 78 ARG A C 1
ATOM 590 O O . ARG A 1 78 ? 2.912 -6.576 -4.967 1.00 96.38 78 ARG A O 1
ATOM 597 N N . VAL A 1 79 ? 4.017 -4.968 -6.104 1.00 97.12 79 VAL A N 1
ATOM 598 C CA . VAL A 1 79 ? 3.809 -5.565 -7.429 1.00 97.12 79 VAL A CA 1
ATOM 599 C C . VAL A 1 79 ? 4.609 -6.866 -7.514 1.00 97.12 79 VAL A C 1
ATOM 601 O O . VAL A 1 79 ? 5.791 -6.907 -7.146 1.00 97.12 79 VAL A O 1
ATOM 604 N N . VAL A 1 80 ? 3.945 -7.928 -7.959 1.00 97.06 80 VAL A N 1
ATOM 605 C CA . VAL A 1 80 ? 4.545 -9.253 -8.116 1.00 97.06 80 VAL A CA 1
ATOM 606 C C . VAL A 1 80 ? 5.450 -9.255 -9.344 1.00 97.06 80 VAL A C 1
ATOM 608 O O . VAL A 1 80 ? 5.087 -8.768 -10.415 1.00 97.06 80 VAL A O 1
ATOM 611 N N . VAL A 1 81 ? 6.643 -9.820 -9.188 1.00 95.50 81 VAL A N 1
ATOM 612 C CA . VAL A 1 81 ? 7.607 -10.084 -10.256 1.00 95.50 81 VAL A CA 1
ATOM 613 C C . VAL A 1 81 ? 7.649 -11.601 -10.441 1.00 95.50 81 VAL A C 1
ATOM 615 O O . VAL A 1 81 ? 8.380 -12.272 -9.715 1.00 95.50 81 VAL A O 1
ATOM 618 N N . PRO A 1 82 ? 6.877 -12.179 -11.383 1.00 93.25 82 PRO A N 1
ATOM 619 C CA . PRO A 1 82 ? 6.660 -13.628 -11.440 1.00 93.25 82 PRO A CA 1
ATOM 620 C C . PRO A 1 82 ? 7.941 -14.462 -11.546 1.00 93.25 82 PRO A C 1
ATOM 622 O O . PRO A 1 82 ? 8.038 -15.523 -10.933 1.00 93.25 82 PRO A O 1
ATOM 625 N N . ASP A 1 83 ? 8.935 -13.967 -12.289 1.00 92.00 83 ASP A N 1
ATOM 626 C CA . ASP A 1 83 ? 10.220 -14.652 -12.472 1.00 92.00 83 ASP A CA 1
ATOM 627 C C . ASP A 1 83 ? 11.057 -14.703 -11.181 1.00 92.00 83 ASP A C 1
ATOM 629 O O . ASP A 1 83 ? 11.887 -15.597 -11.026 1.00 92.00 83 ASP A O 1
ATOM 633 N N . LEU A 1 84 ? 10.826 -13.770 -10.251 1.00 93.25 84 LEU A N 1
ATOM 634 C CA . LEU A 1 84 ? 11.491 -13.713 -8.948 1.00 93.25 84 LEU A CA 1
ATOM 635 C C . LEU A 1 84 ? 10.666 -14.398 -7.849 1.00 93.25 84 LEU A C 1
ATOM 637 O O . LEU A 1 84 ? 11.210 -15.127 -7.023 1.00 93.25 84 LEU A O 1
ATOM 641 N N . ASP A 1 85 ? 9.357 -14.156 -7.834 1.00 93.44 85 ASP A N 1
ATOM 642 C CA . ASP A 1 85 ? 8.478 -14.464 -6.699 1.00 93.44 85 ASP A CA 1
ATOM 643 C C . ASP A 1 85 ? 7.858 -15.857 -6.773 1.00 93.44 85 ASP A C 1
ATOM 645 O O . ASP A 1 85 ? 7.383 -16.395 -5.766 1.00 93.44 85 ASP A O 1
ATOM 649 N N . GLY A 1 86 ? 7.857 -16.456 -7.965 1.00 90.00 86 GLY A N 1
ATOM 650 C CA . GLY A 1 86 ? 7.082 -17.657 -8.230 1.00 90.00 86 GLY A CA 1
ATOM 651 C C . GLY A 1 86 ? 5.582 -17.399 -8.070 1.00 90.00 86 GLY A C 1
ATOM 652 O O . GLY A 1 86 ? 5.106 -16.282 -8.249 1.00 90.00 86 GLY A O 1
ATOM 653 N N . ARG A 1 87 ? 4.825 -18.458 -7.766 1.00 86.12 87 ARG A N 1
ATOM 654 C CA . ARG A 1 87 ? 3.354 -18.405 -7.637 1.00 86.12 87 ARG A CA 1
ATOM 655 C C . ARG A 1 87 ? 2.849 -18.402 -6.197 1.00 86.12 87 ARG A C 1
ATOM 657 O O . ARG A 1 87 ? 1.759 -17.928 -5.915 1.00 86.12 87 ARG A O 1
ATOM 664 N N . ASP A 1 88 ? 3.653 -18.917 -5.270 1.00 85.38 88 ASP A N 1
ATOM 665 C CA . ASP A 1 88 ? 3.169 -19.212 -3.921 1.00 85.38 88 ASP A CA 1
ATOM 666 C C . ASP A 1 88 ? 3.456 -18.083 -2.920 1.00 85.38 88 ASP A C 1
ATOM 668 O O . ASP A 1 88 ? 2.703 -17.903 -1.967 1.00 85.38 88 ASP A O 1
ATOM 672 N N . PHE A 1 89 ? 4.545 -17.321 -3.097 1.00 87.75 89 PHE A N 1
ATOM 673 C CA . PHE A 1 89 ? 5.037 -16.418 -2.048 1.00 87.75 89 PHE A CA 1
ATOM 674 C C . PHE A 1 89 ? 4.197 -15.142 -1.892 1.00 87.75 89 PHE A C 1
ATOM 676 O O . PHE A 1 89 ? 3.858 -14.766 -0.771 1.00 87.75 89 PHE A O 1
ATOM 683 N N . LEU A 1 90 ? 3.848 -14.485 -3.003 1.00 94.88 90 LEU A N 1
ATOM 684 C CA . LEU A 1 90 ? 2.992 -13.289 -3.017 1.00 94.88 90 LEU A CA 1
ATOM 685 C C . LEU A 1 90 ? 1.589 -13.570 -3.575 1.00 94.88 90 LEU A C 1
ATOM 687 O O . LEU A 1 90 ? 0.783 -12.652 -3.681 1.00 94.88 90 LEU A O 1
ATOM 691 N N . GLY A 1 91 ? 1.282 -14.830 -3.882 1.00 92.19 91 GLY A N 1
ATOM 692 C CA . GLY A 1 91 ? 0.067 -15.218 -4.591 1.00 92.19 91 GLY A CA 1
ATOM 693 C C . GLY A 1 91 ? 0.158 -14.995 -6.103 1.00 92.19 91 GLY A C 1
ATOM 694 O O . GLY A 1 91 ? 1.197 -14.608 -6.635 1.00 92.19 91 GLY A O 1
ATOM 695 N N . ASP A 1 92 ? -0.958 -15.261 -6.782 1.00 92.00 92 ASP A N 1
ATOM 696 C CA . ASP A 1 92 ? -1.047 -15.286 -8.248 1.00 92.00 92 ASP A CA 1
ATOM 697 C C . ASP A 1 92 ? -1.512 -13.952 -8.875 1.00 92.00 92 ASP A C 1
ATOM 699 O O . ASP A 1 92 ? -1.548 -13.828 -10.101 1.00 92.00 92 ASP A O 1
ATOM 703 N N . ASP A 1 93 ? -1.888 -12.963 -8.057 1.00 93.81 93 ASP A N 1
ATOM 704 C CA . ASP A 1 93 ? -2.385 -11.660 -8.515 1.00 93.81 93 ASP A CA 1
ATOM 705 C C . ASP A 1 93 ? -1.246 -10.662 -8.806 1.00 93.81 93 ASP A C 1
ATOM 707 O O . ASP A 1 93 ? -0.093 -10.860 -8.431 1.00 93.81 93 ASP A O 1
ATOM 711 N N . HIS A 1 94 ? -1.570 -9.540 -9.462 1.00 96.81 94 HIS A N 1
ATOM 712 C CA . HIS A 1 94 ? -0.594 -8.487 -9.803 1.00 96.81 94 HIS A CA 1
ATOM 713 C C . HIS A 1 94 ? 0.049 -7.820 -8.575 1.00 96.81 94 HIS A C 1
ATOM 715 O O . HIS A 1 94 ? 1.178 -7.337 -8.647 1.00 96.81 94 HIS A O 1
ATOM 721 N N . VAL A 1 95 ? -0.661 -7.786 -7.444 1.00 97.94 95 VAL A N 1
ATOM 722 C CA . VAL A 1 95 ? -0.202 -7.194 -6.181 1.00 97.94 95 VAL A CA 1
ATOM 723 C C . VAL A 1 95 ? -0.377 -8.208 -5.062 1.00 97.94 95 VAL A C 1
ATOM 725 O O . VAL A 1 95 ? -1.452 -8.785 -4.918 1.00 97.94 95 VAL A O 1
ATOM 728 N N . GLY A 1 96 ? 0.657 -8.389 -4.243 1.00 96.69 96 GLY A N 1
ATOM 729 C CA . GLY A 1 96 ? 0.638 -9.391 -3.184 1.00 96.69 96 GLY A CA 1
ATOM 730 C C . GLY A 1 96 ? 1.518 -9.053 -1.981 1.00 96.69 96 GLY A C 1
ATOM 731 O O . GLY A 1 96 ? 2.333 -8.132 -2.073 1.00 96.69 96 GLY A O 1
ATOM 732 N N . PRO A 1 97 ? 1.381 -9.783 -0.856 1.00 96.44 97 PRO A N 1
ATOM 733 C CA . PRO A 1 97 ? 0.483 -10.928 -0.648 1.00 96.44 97 PRO A CA 1
ATOM 734 C C . PRO A 1 97 ? -1.012 -10.549 -0.608 1.00 96.44 97 PRO A C 1
ATOM 736 O O . PRO A 1 97 ? -1.336 -9.396 -0.307 1.00 96.44 97 PRO A O 1
ATOM 739 N N . PRO A 1 98 ? -1.935 -11.483 -0.905 1.00 95.44 98 PRO A N 1
ATOM 740 C CA . PRO A 1 98 ? -3.369 -11.214 -0.872 1.00 95.44 98 PRO A CA 1
ATOM 741 C C . PRO A 1 98 ? -3.893 -11.099 0.566 1.00 95.44 98 PRO A C 1
ATOM 743 O O . PRO A 1 98 ? -3.427 -11.792 1.469 1.00 95.44 98 PRO A O 1
ATOM 746 N N . TYR A 1 99 ? -4.913 -10.261 0.751 1.00 97.56 99 TYR A N 1
ATOM 747 C CA . TYR A 1 99 ? -5.683 -10.143 1.991 1.00 97.56 99 TYR A CA 1
ATOM 748 C C . TYR A 1 99 ? -7.162 -10.397 1.708 1.00 97.56 99 TYR A C 1
ATOM 750 O O . TYR A 1 99 ? -7.666 -10.060 0.635 1.00 97.56 99 TYR A O 1
ATOM 758 N N . THR A 1 100 ? -7.861 -10.979 2.675 1.00 98.06 100 THR A N 1
ATOM 759 C CA . THR A 1 100 ? -9.285 -11.313 2.586 1.00 98.06 100 THR A CA 1
ATOM 760 C C . THR A 1 100 ? -10.106 -10.506 3.584 1.00 98.06 100 THR A C 1
ATOM 762 O O . THR A 1 100 ? -9.584 -10.015 4.584 1.00 98.06 100 THR A O 1
ATOM 765 N N . GLN A 1 101 ? -11.426 -10.432 3.376 1.00 98.75 101 GLN A N 1
ATOM 766 C CA . GLN A 1 101 ? -12.332 -9.803 4.344 1.00 98.75 101 GLN A CA 1
ATOM 767 C C . GLN A 1 101 ? -12.198 -10.435 5.739 1.00 98.75 101 GLN A C 1
ATOM 769 O O . GLN A 1 101 ? -12.192 -9.721 6.736 1.00 98.75 101 GLN A O 1
ATOM 774 N N . SER A 1 102 ? -12.019 -11.761 5.811 1.00 98.75 102 SER A N 1
ATOM 775 C CA . SER A 1 102 ? -11.890 -12.469 7.088 1.00 98.75 102 SER A CA 1
ATOM 776 C C . SER A 1 102 ? -10.664 -12.022 7.885 1.00 98.75 102 SER A C 1
ATOM 778 O O . SER A 1 102 ? -10.734 -11.992 9.111 1.00 98.75 102 SER A O 1
ATOM 780 N N . ASP A 1 103 ? -9.572 -11.636 7.219 1.00 98.44 103 ASP A N 1
ATOM 781 C CA . ASP A 1 103 ? -8.378 -11.121 7.895 1.00 98.44 103 ASP A CA 1
ATOM 782 C C . ASP A 1 103 ? -8.681 -9.794 8.608 1.00 98.44 103 ASP A C 1
ATOM 784 O O . ASP A 1 103 ? -8.289 -9.596 9.761 1.00 98.44 103 ASP A O 1
ATOM 788 N N . PHE A 1 104 ? -9.439 -8.902 7.959 1.00 98.69 104 PHE A N 1
ATOM 789 C CA . PHE A 1 104 ? -9.851 -7.621 8.541 1.00 98.69 104 PHE A CA 1
ATOM 790 C C . PHE A 1 104 ? -10.918 -7.786 9.622 1.00 98.69 104 PHE A C 1
ATOM 792 O O . PHE A 1 104 ? -10.821 -7.135 10.662 1.00 98.69 104 PHE A O 1
ATOM 799 N N . ASP A 1 105 ? -11.87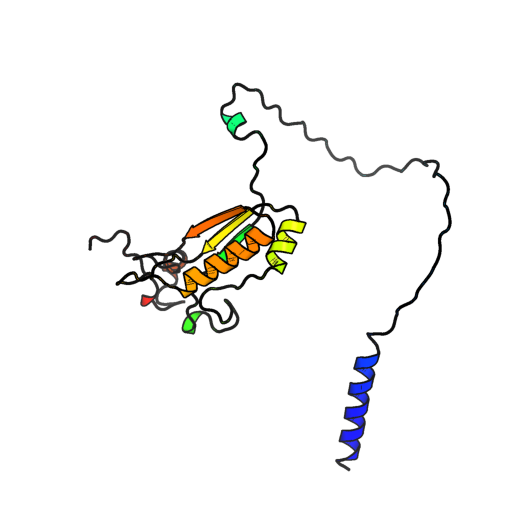8 -8.691 9.430 1.00 98.69 105 ASP A N 1
ATOM 800 C CA . ASP A 1 105 ? -12.901 -8.997 10.435 1.00 98.69 105 ASP A CA 1
ATOM 801 C C . ASP A 1 105 ? -12.264 -9.565 11.714 1.00 98.69 105 ASP 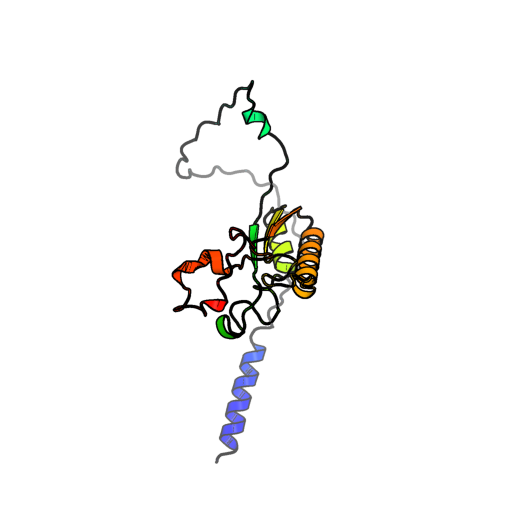A C 1
ATOM 803 O O . ASP A 1 105 ? -12.617 -9.169 12.826 1.00 98.69 105 ASP A O 1
ATOM 807 N N . GLN A 1 106 ? -11.285 -10.466 11.571 1.00 98.38 106 GLN A N 1
ATOM 808 C CA . GLN A 1 106 ? -10.528 -11.009 12.701 1.00 98.38 106 GLN A CA 1
ATOM 809 C C . GLN A 1 106 ? -9.699 -9.924 13.392 1.00 98.38 106 GLN A C 1
ATOM 811 O O . GLN A 1 106 ? -9.688 -9.851 14.621 1.00 98.38 106 GLN A O 1
ATOM 816 N N . LEU A 1 107 ? -9.034 -9.057 12.624 1.00 97.94 107 LEU A N 1
ATOM 817 C CA . LEU A 1 107 ? -8.261 -7.945 13.173 1.00 97.94 107 LEU A CA 1
ATOM 818 C C . LEU A 1 107 ? -9.154 -6.979 13.974 1.00 97.94 107 LEU A C 1
ATOM 820 O O . LEU A 1 107 ? -8.803 -6.608 15.097 1.00 97.94 107 LEU A O 1
ATOM 824 N N . ALA A 1 108 ? -10.331 -6.637 13.448 1.00 97.81 108 ALA A N 1
ATOM 825 C CA . ALA A 1 108 ? -11.324 -5.820 14.142 1.00 97.81 108 ALA A CA 1
ATOM 826 C C . ALA A 1 108 ? -11.860 -6.515 15.408 1.00 97.81 108 ALA A C 1
ATOM 828 O O . ALA A 1 108 ? -11.948 -5.891 16.467 1.00 97.81 108 ALA A O 1
ATOM 829 N N . ALA A 1 109 ? -12.132 -7.825 15.354 1.00 97.12 109 ALA A N 1
ATOM 830 C CA . ALA A 1 109 ? -12.567 -8.611 16.514 1.00 97.12 109 ALA A CA 1
ATOM 831 C C . ALA A 1 109 ? -11.524 -8.648 17.649 1.00 97.12 109 ALA A C 1
ATOM 833 O O . ALA A 1 109 ? -11.884 -8.774 18.820 1.00 97.12 109 ALA A O 1
ATOM 834 N N . LEU A 1 110 ? -10.237 -8.488 17.322 1.00 96.25 110 LEU A N 1
ATOM 835 C CA . LEU A 1 110 ? -9.145 -8.335 18.292 1.00 96.25 110 LEU A CA 1
ATOM 836 C C . LEU A 1 110 ? -9.042 -6.912 18.881 1.00 96.25 110 LEU A C 1
ATOM 838 O O . LEU A 1 110 ? -8.170 -6.651 19.712 1.00 96.25 110 LEU A O 1
ATOM 842 N N . GLY A 1 111 ? -9.928 -5.993 18.488 1.00 94.56 111 GLY A N 1
ATOM 843 C CA . GLY A 1 111 ? -9.996 -4.620 18.990 1.00 94.56 111 GLY A CA 1
ATOM 844 C C . GLY A 1 111 ? -9.158 -3.614 18.201 1.00 94.56 111 GLY A C 1
ATOM 845 O O . GLY A 1 111 ? -8.896 -2.516 18.705 1.00 94.56 111 GLY A O 1
ATOM 846 N N . ALA A 1 112 ? -8.709 -3.971 16.995 1.00 96.88 112 ALA A N 1
ATOM 847 C CA . ALA A 1 112 ? -8.122 -3.003 16.080 1.00 96.88 112 ALA A CA 1
ATOM 848 C C . ALA A 1 112 ? -9.194 -2.061 15.517 1.00 96.8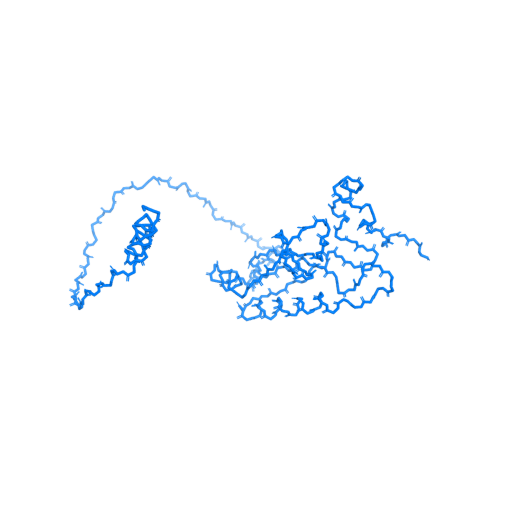8 112 ALA A C 1
ATOM 850 O O . ALA A 1 112 ? -10.356 -2.425 15.372 1.00 96.88 112 ALA A O 1
ATOM 851 N N . ASN A 1 113 ? -8.781 -0.846 15.178 1.00 96.38 113 ASN A N 1
ATOM 852 C CA . ASN A 1 113 ? -9.609 0.172 14.538 1.00 96.38 113 ASN A CA 1
ATOM 853 C C . ASN A 1 113 ? -8.888 0.830 13.351 1.00 96.38 113 ASN A C 1
ATOM 855 O O . ASN A 1 113 ? -9.301 1.889 12.886 1.00 96.38 113 ASN A O 1
ATOM 859 N N . TYR A 1 114 ? -7.770 0.255 12.900 1.00 97.25 114 TYR A N 1
ATOM 860 C CA . TYR A 1 114 ? -6.851 0.894 11.968 1.00 97.25 114 TYR A CA 1
ATOM 861 C C . TYR A 1 114 ? -6.007 -0.109 11.172 1.00 97.25 114 TYR A C 1
ATOM 863 O O . TYR A 1 114 ? -5.511 -1.090 11.725 1.00 97.25 114 TYR A O 1
ATOM 871 N N . VAL A 1 115 ? -5.745 0.196 9.901 1.00 98.62 115 VAL A N 1
ATOM 872 C CA . VAL A 1 115 ? -4.771 -0.505 9.058 1.00 98.62 115 VAL A CA 1
ATOM 873 C C . VAL A 1 115 ? -3.883 0.501 8.318 1.00 98.62 115 VAL A C 1
ATOM 875 O O . VAL A 1 115 ? -4.378 1.401 7.639 1.00 98.62 115 VAL A O 1
ATOM 878 N N . ASN A 1 116 ? -2.560 0.326 8.401 1.00 98.62 116 ASN A N 1
ATOM 879 C CA . ASN A 1 116 ? -1.613 0.979 7.496 1.00 98.62 116 ASN A CA 1
ATOM 880 C C . ASN A 1 116 ? -1.376 0.090 6.272 1.00 98.62 116 ASN A C 1
ATOM 882 O O . ASN A 1 116 ? -0.807 -0.993 6.403 1.00 98.62 116 ASN A O 1
ATOM 886 N N . ILE A 1 117 ? -1.773 0.553 5.094 1.00 98.75 117 ILE A N 1
ATOM 887 C CA . ILE A 1 117 ? -1.544 -0.110 3.813 1.00 98.75 117 ILE A CA 1
ATOM 888 C C . ILE A 1 117 ? -0.193 0.351 3.273 1.00 98.75 117 ILE A C 1
ATOM 890 O O . ILE A 1 117 ? -0.066 1.450 2.736 1.00 98.75 117 ILE A O 1
ATOM 894 N N . SER A 1 118 ? 0.827 -0.485 3.416 1.00 98.12 118 SER A N 1
ATOM 895 C CA . SER A 1 118 ? 2.167 -0.237 2.893 1.00 98.12 118 SER A CA 1
ATOM 896 C C . SER A 1 118 ? 2.325 -0.924 1.534 1.00 98.12 118 SER A C 1
ATOM 898 O O . SER A 1 118 ? 2.774 -2.065 1.463 1.00 98.12 118 SER A O 1
ATOM 900 N N . GLY A 1 119 ? 1.889 -0.253 0.468 1.00 97.38 119 GLY A N 1
ATOM 901 C CA . GLY A 1 119 ? 1.683 -0.855 -0.856 1.00 97.38 119 GLY A CA 1
ATOM 902 C C . GLY A 1 119 ? 2.404 -0.143 -2.008 1.00 97.38 119 GLY A C 1
ATOM 903 O O . GLY A 1 119 ? 3.038 0.897 -1.795 1.00 97.38 119 GLY A O 1
ATOM 904 N N . PRO A 1 120 ? 2.300 -0.671 -3.240 1.00 98.00 120 PRO A N 1
ATOM 905 C CA . PRO A 1 120 ? 2.844 -0.020 -4.428 1.00 98.00 120 PRO A CA 1
ATOM 906 C C . PRO A 1 120 ? 2.117 1.294 -4.751 1.00 98.00 120 PRO A C 1
ATOM 908 O O . PRO A 1 120 ? 0.934 1.459 -4.447 1.00 98.00 120 PRO A O 1
ATOM 911 N N . GLY A 1 121 ? 2.835 2.236 -5.365 1.00 97.81 121 GLY A N 1
ATOM 912 C CA . GLY A 1 121 ? 2.270 3.484 -5.879 1.00 97.81 121 GLY A CA 1
ATOM 913 C C . GLY A 1 121 ? 1.316 3.259 -7.052 1.00 97.81 121 GLY A C 1
ATOM 914 O O . GLY A 1 121 ? 1.454 2.298 -7.799 1.00 97.81 121 GLY A O 1
ATOM 915 N N . LEU A 1 122 ? 0.366 4.180 -7.248 1.00 98.25 122 LEU A N 1
ATOM 916 C CA . LEU A 1 122 ? -0.643 4.080 -8.317 1.00 98.25 122 LEU A CA 1
ATOM 917 C C . LEU A 1 122 ? -0.073 4.191 -9.737 1.00 98.25 122 LEU A C 1
ATOM 919 O O . LEU A 1 122 ? -0.735 3.805 -10.692 1.00 98.25 122 LEU A O 1
ATOM 923 N N . PHE A 1 123 ? 1.115 4.768 -9.899 1.00 97.81 123 PHE A N 1
ATOM 924 C CA . PHE A 1 123 ? 1.732 4.985 -11.204 1.00 97.81 123 PHE A CA 1
ATOM 925 C C . PHE A 1 123 ? 2.945 4.083 -11.370 1.00 97.81 123 PHE A C 1
ATOM 927 O O . PHE A 1 123 ? 3.678 3.846 -10.407 1.00 97.81 123 PHE A O 1
ATOM 934 N N . THR A 1 124 ? 3.174 3.626 -12.601 1.00 96.75 124 THR A N 1
ATOM 935 C CA . THR A 1 124 ? 4.306 2.760 -12.926 1.00 96.75 124 THR A CA 1
ATOM 936 C C . THR A 1 124 ? 5.629 3.405 -12.535 1.00 96.75 124 THR A C 1
ATOM 938 O O . THR A 1 124 ? 5.817 4.615 -12.646 1.00 96.75 124 THR A O 1
ATOM 941 N N . GLU A 1 125 ? 6.587 2.577 -12.133 1.00 96.25 125 GLU A N 1
ATOM 942 C CA . GLU A 1 125 ? 7.903 3.034 -11.676 1.00 96.25 125 GLU A CA 1
ATOM 943 C C . GLU A 1 125 ? 8.776 3.549 -12.826 1.00 96.25 125 GLU A C 1
ATOM 945 O O . GLU A 1 125 ? 9.703 4.328 -12.613 1.00 96.25 125 GLU A O 1
ATOM 950 N N . ARG A 1 126 ? 8.464 3.140 -14.063 1.00 94.38 126 ARG A N 1
ATOM 951 C CA . ARG A 1 126 ? 9.166 3.537 -15.288 1.00 94.38 126 ARG A CA 1
ATOM 952 C C . ARG A 1 126 ? 8.334 4.504 -16.135 1.00 94.38 126 ARG A C 1
ATOM 954 O O . ARG A 1 126 ? 7.099 4.401 -16.129 1.00 94.38 126 ARG A O 1
ATOM 961 N N . PRO A 1 127 ? 8.986 5.384 -16.924 1.00 93.88 127 PRO A N 1
ATOM 962 C CA . PRO A 1 127 ? 8.322 6.154 -17.965 1.00 93.88 127 PRO A CA 1
ATOM 963 C C . PRO A 1 127 ? 7.500 5.241 -18.892 1.00 93.88 127 PRO A C 1
ATOM 965 O O . PRO A 1 127 ? 7.963 4.146 -19.220 1.00 93.88 127 PRO A O 1
ATOM 968 N N . PRO A 1 128 ? 6.309 5.673 -19.341 1.00 95.69 128 PRO A N 1
ATOM 969 C CA . PRO A 1 128 ? 5.763 7.029 -19.231 1.00 95.69 128 PRO A CA 1
ATOM 970 C C . PRO A 1 128 ? 4.968 7.326 -17.940 1.00 95.69 128 PRO A C 1
ATOM 972 O O . PRO A 1 128 ? 4.167 8.256 -17.946 1.00 95.69 128 PRO A O 1
ATOM 975 N N . TYR A 1 129 ? 5.192 6.586 -16.843 1.00 95.31 129 TYR A N 1
ATOM 976 C CA . TYR A 1 129 ? 4.545 6.807 -15.536 1.00 95.31 129 TYR A CA 1
ATOM 977 C C . TYR A 1 129 ? 3.015 6.796 -15.632 1.00 95.31 129 TYR A C 1
ATOM 979 O O . TYR A 1 129 ? 2.325 7.715 -15.191 1.00 95.31 129 TYR A O 1
ATOM 987 N N . THR A 1 130 ? 2.482 5.765 -16.280 1.00 97.75 130 THR A N 1
ATOM 988 C CA . THR A 1 130 ? 1.040 5.597 -16.469 1.00 97.75 130 THR A CA 1
ATOM 989 C C . THR A 1 130 ? 0.391 5.039 -15.214 1.00 97.75 130 THR A C 1
ATOM 991 O O . THR A 1 130 ? 1.053 4.396 -14.403 1.00 97.75 130 THR A O 1
ATOM 994 N N . LEU A 1 131 ? -0.910 5.280 -15.060 1.00 98.44 131 LEU A N 1
ATOM 995 C CA . LEU A 1 131 ? -1.713 4.636 -14.026 1.00 98.44 131 LEU A CA 1
ATOM 996 C C . LEU A 1 131 ? -1.624 3.113 -14.187 1.00 98.44 131 LEU A C 1
ATOM 998 O O . LEU A 1 131 ? -1.854 2.594 -15.280 1.00 98.44 131 LEU A O 1
ATOM 1002 N N . ASP A 1 132 ? -1.299 2.418 -13.105 1.00 98.38 132 ASP A N 1
ATOM 1003 C CA . ASP A 1 132 ? -1.427 0.971 -13.006 1.00 98.38 132 ASP A CA 1
ATOM 1004 C C . ASP A 1 132 ? -2.824 0.648 -12.457 1.00 98.38 132 ASP A C 1
ATOM 1006 O O . ASP A 1 132 ? -3.086 0.708 -11.252 1.00 98.38 132 ASP A O 1
ATOM 1010 N N . GLU A 1 133 ? -3.752 0.350 -13.367 1.00 98.62 133 GLU A N 1
ATOM 1011 C CA . GLU A 1 133 ? -5.158 0.084 -13.036 1.00 98.62 133 GLU A CA 1
ATOM 1012 C C . GLU A 1 133 ? -5.328 -1.146 -12.129 1.00 98.62 133 GLU A C 1
ATOM 1014 O O . GLU A 1 133 ? -6.284 -1.211 -11.358 1.00 98.62 133 GLU A O 1
ATOM 1019 N N . GLN A 1 134 ? -4.396 -2.106 -12.165 1.00 98.50 134 GLN A N 1
ATOM 1020 C CA . GLN A 1 134 ? -4.454 -3.290 -11.305 1.00 98.50 134 GLN A CA 1
ATOM 1021 C C . GLN A 1 134 ? -4.022 -2.956 -9.875 1.00 98.50 134 GLN A C 1
ATOM 1023 O O . GLN A 1 134 ? -4.649 -3.418 -8.920 1.00 98.50 134 GLN A O 1
ATOM 1028 N N . VAL A 1 135 ? -3.001 -2.106 -9.712 1.00 98.56 135 VAL A N 1
ATOM 1029 C CA . VAL A 1 135 ? -2.638 -1.562 -8.393 1.00 98.56 135 VAL A CA 1
ATOM 1030 C C . VAL A 1 135 ? -3.782 -0.726 -7.819 1.00 98.56 135 VAL A C 1
ATOM 1032 O O . VAL A 1 135 ? -4.116 -0.881 -6.641 1.00 98.56 135 VAL A O 1
ATOM 1035 N N . GLN A 1 136 ? -4.415 0.116 -8.643 1.00 98.69 136 GLN A N 1
ATOM 1036 C CA . GLN A 1 136 ? -5.583 0.894 -8.230 1.00 98.69 136 GLN A CA 1
ATOM 1037 C C . GLN A 1 136 ? -6.729 -0.016 -7.771 1.00 98.69 136 GLN A C 1
ATOM 1039 O O . GLN A 1 136 ? -7.235 0.164 -6.666 1.00 98.69 136 GLN A O 1
ATOM 1044 N N . ALA A 1 137 ? -7.096 -1.018 -8.574 1.00 98.75 137 ALA A N 1
ATOM 1045 C CA . ALA A 1 137 ? -8.173 -1.945 -8.240 1.00 98.75 137 ALA A CA 1
ATOM 1046 C C . ALA A 1 137 ? -7.891 -2.729 -6.946 1.00 98.75 137 ALA A C 1
ATOM 1048 O O . ALA A 1 137 ? -8.794 -2.916 -6.128 1.00 98.75 137 ALA A O 1
ATOM 1049 N N . ASN A 1 138 ? -6.642 -3.151 -6.723 1.00 98.62 138 ASN A N 1
ATOM 1050 C CA . ASN A 1 138 ? -6.245 -3.795 -5.470 1.00 98.62 138 ASN A CA 1
ATOM 1051 C C . ASN A 1 138 ? -6.376 -2.842 -4.268 1.00 98.62 138 ASN A C 1
ATOM 1053 O O . ASN A 1 138 ? -6.905 -3.238 -3.229 1.00 98.62 138 ASN A O 1
ATOM 1057 N N . LEU A 1 139 ? -5.944 -1.582 -4.401 1.00 98.69 139 LEU A N 1
ATOM 1058 C CA . LEU A 1 139 ? -6.102 -0.586 -3.338 1.00 98.69 139 LEU A CA 1
ATOM 1059 C C . LEU A 1 139 ? -7.583 -0.324 -3.028 1.00 98.69 139 LEU A C 1
ATOM 1061 O O . LEU A 1 139 ? -7.961 -0.312 -1.858 1.00 98.69 139 LEU A O 1
ATOM 1065 N N . ASP A 1 140 ? -8.422 -0.169 -4.053 1.00 98.75 140 ASP A N 1
ATOM 1066 C CA . ASP A 1 140 ? -9.868 0.008 -3.887 1.00 98.75 140 ASP A CA 1
ATOM 1067 C C . ASP A 1 140 ? -10.493 -1.183 -3.149 1.00 98.75 140 ASP A C 1
ATOM 1069 O O . ASP A 1 140 ? -11.312 -1.001 -2.244 1.00 98.75 140 ASP A O 1
ATOM 1073 N N . HIS A 1 141 ? -10.070 -2.406 -3.481 1.00 98.62 141 HIS A N 1
ATOM 1074 C CA . HIS A 1 141 ? -10.538 -3.617 -2.814 1.00 98.62 141 HIS A CA 1
ATOM 1075 C C . HIS A 1 141 ? -10.120 -3.664 -1.336 1.00 98.62 141 HIS A C 1
ATOM 1077 O O . HIS A 1 141 ? -10.961 -3.929 -0.475 1.00 98.62 141 HIS A O 1
ATOM 1083 N N . LEU A 1 142 ? -8.861 -3.343 -1.015 1.00 98.75 142 LEU A N 1
ATOM 1084 C CA . LEU A 1 142 ? -8.404 -3.239 0.374 1.00 98.75 142 LEU A CA 1
ATOM 1085 C C . LEU A 1 142 ? -9.198 -2.196 1.161 1.00 98.75 142 LEU A C 1
ATOM 1087 O O . LEU A 1 142 ? -9.659 -2.477 2.266 1.00 98.75 142 LEU A O 1
ATOM 1091 N N . LEU A 1 143 ? -9.378 -1.002 0.593 1.00 98.81 143 LEU A N 1
ATOM 1092 C CA . LEU A 1 143 ? -10.134 0.073 1.232 1.00 98.81 143 LEU A CA 1
ATOM 1093 C C . LEU A 1 143 ? -11.590 -0.334 1.469 1.00 98.81 143 LEU A C 1
ATOM 1095 O O . LEU A 1 143 ? -12.133 -0.028 2.529 1.00 98.81 143 LEU A O 1
ATOM 1099 N N . HIS A 1 144 ? -12.202 -1.065 0.533 1.00 98.88 144 HIS A N 1
ATOM 1100 C CA . HIS A 1 144 ? -13.543 -1.613 0.712 1.00 98.88 144 HIS A CA 1
ATOM 1101 C C . HIS A 1 144 ? -13.600 -2.594 1.888 1.00 98.88 144 HIS A C 1
ATOM 1103 O O . HIS A 1 144 ? -14.485 -2.470 2.733 1.00 98.88 144 HIS A O 1
ATOM 1109 N N . MET A 1 145 ? -12.651 -3.531 1.976 1.00 98.88 145 MET A N 1
ATOM 1110 C CA . MET A 1 145 ? -12.637 -4.525 3.053 1.00 98.88 145 MET A CA 1
ATOM 1111 C C . MET A 1 145 ? -12.379 -3.905 4.432 1.00 98.88 145 MET A C 1
ATOM 1113 O O . MET A 1 145 ? -13.044 -4.254 5.410 1.00 98.88 145 MET A O 1
ATOM 1117 N N . ILE A 1 146 ? -11.448 -2.950 4.507 1.00 98.75 146 ILE A N 1
ATOM 1118 C CA . ILE A 1 146 ? -11.122 -2.217 5.739 1.00 98.75 146 ILE A CA 1
ATOM 1119 C C . ILE A 1 146 ? -12.316 -1.370 6.192 1.00 98.75 146 ILE A C 1
ATOM 1121 O O . ILE A 1 146 ? -12.652 -1.367 7.376 1.00 98.75 146 ILE A O 1
ATOM 1125 N N . ALA A 1 147 ? -12.994 -0.699 5.256 1.00 98.62 147 ALA A N 1
ATOM 1126 C CA . ALA A 1 147 ? -14.205 0.060 5.551 1.00 98.62 147 ALA A CA 1
ATOM 1127 C C . ALA A 1 147 ? -15.358 -0.851 5.999 1.00 98.62 147 ALA A C 1
ATOM 1129 O O . ALA A 1 147 ? -16.088 -0.500 6.922 1.00 98.62 147 ALA A O 1
ATOM 1130 N N . HIS A 1 148 ? -15.510 -2.028 5.384 1.00 98.69 148 HIS A N 1
ATOM 1131 C CA . HIS A 1 148 ? -16.512 -3.016 5.790 1.00 98.69 148 HIS A CA 1
ATOM 1132 C C . HIS A 1 148 ? -16.270 -3.537 7.218 1.00 98.69 148 HIS A C 1
ATOM 1134 O O . HIS A 1 148 ? -17.226 -3.792 7.945 1.00 98.69 148 HIS A O 1
ATOM 1140 N N . ALA A 1 149 ? -15.007 -3.630 7.642 1.00 98.44 149 ALA A N 1
ATOM 1141 C CA . ALA A 1 149 ? -14.620 -3.987 9.007 1.00 98.44 149 ALA A CA 1
ATOM 1142 C C . ALA A 1 149 ? -14.657 -2.804 10.006 1.00 98.44 149 ALA A C 1
ATOM 1144 O O . ALA A 1 149 ? -14.188 -2.953 11.132 1.00 98.44 149 ALA A O 1
ATOM 1145 N N . ASP A 1 150 ? -15.198 -1.642 9.611 1.00 97.62 150 ASP A N 1
ATOM 1146 C CA . ASP A 1 150 ? -15.319 -0.422 10.432 1.00 97.62 150 ASP A CA 1
ATOM 1147 C C . ASP A 1 150 ? -13.973 0.096 10.986 1.00 97.62 150 ASP A C 1
ATOM 1149 O O . ASP A 1 150 ? -13.858 0.537 12.132 1.00 97.62 150 ASP A O 1
ATOM 1153 N N . MET A 1 151 ? -12.917 0.031 10.165 1.00 97.50 151 MET A N 1
ATOM 1154 C CA . MET A 1 151 ? -11.569 0.481 10.527 1.00 97.50 151 MET A CA 1
ATOM 1155 C C . MET A 1 151 ? -11.092 1.668 9.677 1.00 97.50 151 MET A C 1
ATOM 1157 O O . MET A 1 151 ? -11.459 1.834 8.514 1.00 97.50 151 MET A O 1
ATOM 1161 N N . PHE A 1 152 ? -10.206 2.492 10.242 1.00 97.75 152 PHE A N 1
ATOM 1162 C CA . PHE A 1 152 ? -9.484 3.533 9.506 1.00 97.75 152 PHE A CA 1
ATOM 1163 C C . PHE A 1 152 ? -8.400 2.927 8.602 1.00 97.75 152 PHE A C 1
ATOM 1165 O O . PHE A 1 152 ? -7.746 1.956 8.978 1.00 97.75 152 PHE A O 1
ATOM 1172 N N . ALA A 1 153 ? -8.127 3.560 7.459 1.00 98.25 153 ALA A N 1
ATOM 1173 C CA . ALA A 1 153 ? -7.015 3.203 6.578 1.00 98.25 153 ALA A CA 1
ATOM 1174 C C . ALA A 1 153 ? -6.028 4.371 6.429 1.00 98.25 153 ALA A C 1
ATOM 1176 O O . ALA A 1 153 ? -6.438 5.512 6.213 1.00 98.25 153 ALA A O 1
ATOM 1177 N N . VAL A 1 154 ? -4.727 4.085 6.490 1.00 98.19 154 VAL A N 1
ATOM 1178 C CA . VAL A 1 154 ? -3.665 4.986 6.008 1.00 98.19 154 VAL A CA 1
ATOM 1179 C C . VAL A 1 154 ? -2.975 4.319 4.834 1.00 98.19 154 VAL A C 1
ATOM 1181 O O . VAL A 1 154 ? -2.728 3.119 4.857 1.00 98.19 154 VAL A O 1
ATOM 1184 N N . ILE A 1 155 ? -2.665 5.099 3.804 1.00 98.50 155 ILE A N 1
ATOM 1185 C CA . ILE A 1 155 ? -2.004 4.615 2.595 1.00 98.50 155 ILE A CA 1
ATOM 1186 C C . ILE A 1 155 ? -0.565 5.121 2.614 1.00 98.50 155 ILE A C 1
ATOM 1188 O O . ILE A 1 155 ? -0.319 6.328 2.623 1.00 98.50 155 ILE A O 1
ATOM 1192 N N . THR A 1 156 ? 0.381 4.191 2.608 1.00 97.81 156 THR A N 1
ATOM 1193 C CA . THR A 1 156 ? 1.818 4.450 2.553 1.00 97.81 156 THR A CA 1
ATOM 1194 C C . THR A 1 156 ? 2.361 3.849 1.262 1.00 97.81 156 THR A C 1
ATOM 1196 O O . THR A 1 156 ? 2.664 2.657 1.206 1.00 97.81 156 THR A O 1
ATOM 1199 N N . PHE A 1 157 ? 2.488 4.667 0.217 1.00 97.19 157 PHE A N 1
ATOM 1200 C CA . PHE A 1 157 ? 3.107 4.223 -1.029 1.00 97.19 157 PHE A CA 1
ATOM 1201 C C . PHE A 1 157 ? 4.605 3.987 -0.834 1.00 97.19 157 PHE A C 1
ATOM 1203 O O . PHE A 1 157 ? 5.334 4.868 -0.374 1.00 97.19 157 PHE A O 1
ATOM 1210 N N . ARG A 1 158 ? 5.052 2.783 -1.186 1.00 95.75 158 ARG A N 1
ATOM 1211 C CA . ARG A 1 158 ? 6.458 2.362 -1.128 1.00 95.75 158 ARG A CA 1
ATOM 1212 C C . ARG A 1 158 ? 7.197 2.559 -2.445 1.00 95.75 158 ARG A C 1
ATOM 1214 O O . ARG A 1 158 ? 8.422 2.644 -2.446 1.00 95.75 158 ARG A O 1
ATOM 1221 N N . THR A 1 159 ? 6.448 2.650 -3.536 1.00 96.88 159 THR A N 1
ATOM 1222 C CA . THR A 1 159 ? 6.962 2.794 -4.897 1.00 96.88 159 THR A CA 1
ATOM 1223 C C . THR A 1 159 ? 6.282 3.958 -5.603 1.00 96.88 159 THR A C 1
ATOM 1225 O O . THR A 1 159 ? 5.289 4.512 -5.118 1.00 96.88 159 THR A O 1
ATOM 1228 N N . GLY A 1 160 ? 6.826 4.352 -6.745 1.00 95.62 160 GLY A N 1
ATOM 1229 C CA . GLY A 1 160 ? 6.247 5.376 -7.601 1.00 95.62 160 GLY A CA 1
ATOM 1230 C C . GLY A 1 160 ? 7.177 5.724 -8.759 1.00 95.62 160 GLY A C 1
ATOM 1231 O O . GLY A 1 160 ? 8.202 5.066 -8.944 1.00 95.62 160 GLY A O 1
ATOM 1232 N N . PRO A 1 161 ? 6.852 6.764 -9.541 1.00 95.94 161 PRO A N 1
ATOM 1233 C CA . PRO A 1 161 ? 7.686 7.215 -10.649 1.00 95.94 161 PRO A CA 1
ATOM 1234 C C . PRO A 1 161 ? 9.161 7.366 -10.251 1.00 95.94 161 PRO A C 1
ATOM 1236 O O . PRO A 1 161 ? 9.496 8.150 -9.364 1.00 95.94 161 PRO A O 1
ATOM 1239 N N . GLY A 1 162 ? 10.037 6.592 -10.894 1.00 95.00 162 GLY A N 1
ATOM 1240 C CA . GLY A 1 162 ? 11.477 6.607 -10.648 1.00 95.00 162 GLY A CA 1
ATOM 1241 C C . GLY A 1 162 ? 11.933 5.909 -9.362 1.00 95.00 162 GLY A C 1
ATOM 1242 O O . GLY A 1 162 ? 13.107 6.036 -9.022 1.00 95.00 162 GLY A O 1
ATOM 1243 N N . ARG A 1 163 ? 11.070 5.192 -8.629 1.00 95.94 163 ARG A N 1
ATOM 1244 C CA . ARG A 1 163 ? 11.468 4.434 -7.430 1.00 95.94 163 ARG A CA 1
ATOM 1245 C C . ARG A 1 163 ? 10.709 3.121 -7.281 1.00 95.94 163 ARG A C 1
ATOM 1247 O O . ARG A 1 163 ? 9.492 3.121 -7.102 1.00 95.94 163 ARG A O 1
ATOM 1254 N N . SER A 1 164 ? 11.460 2.029 -7.269 1.00 96.12 164 SER A N 1
ATOM 1255 C CA . SER A 1 164 ? 10.950 0.667 -7.065 1.00 96.12 164 SER A CA 1
ATOM 1256 C C . SER A 1 164 ? 10.900 0.241 -5.598 1.00 96.12 164 SER A C 1
ATOM 1258 O O . SER A 1 164 ? 11.555 0.843 -4.748 1.00 96.12 164 SER A O 1
ATOM 1260 N N . ASP A 1 165 ? 10.189 -0.850 -5.290 1.00 95.31 165 ASP A N 1
ATOM 1261 C CA . ASP A 1 165 ? 10.258 -1.466 -3.950 1.00 95.31 165 ASP A CA 1
ATOM 1262 C C . ASP A 1 165 ? 11.643 -2.093 -3.690 1.00 95.31 165 ASP A C 1
ATOM 1264 O O . ASP A 1 165 ? 12.101 -2.170 -2.550 1.00 95.31 165 ASP A O 1
ATOM 1268 N N . PHE A 1 166 ? 12.368 -2.462 -4.753 1.00 95.69 166 PHE A N 1
ATOM 1269 C CA . PHE A 1 166 ? 13.712 -3.045 -4.682 1.00 95.69 166 PHE A CA 1
ATOM 1270 C C . PHE A 1 166 ? 14.772 -2.094 -4.119 1.00 95.69 166 PHE A C 1
ATOM 1272 O O . PHE A 1 166 ? 15.804 -2.551 -3.633 1.00 95.69 166 PHE A O 1
ATOM 1279 N N . THR A 1 167 ? 14.484 -0.793 -4.060 1.00 94.19 167 THR A N 1
ATOM 1280 C CA . THR A 1 167 ? 15.263 0.202 -3.308 1.00 94.19 167 THR A CA 1
ATOM 1281 C C . THR A 1 167 ? 15.516 -0.207 -1.856 1.00 94.19 167 THR A C 1
ATOM 1283 O O . THR A 1 167 ? 16.588 0.044 -1.308 1.00 94.19 167 THR A O 1
ATOM 1286 N N . PHE A 1 168 ? 14.552 -0.863 -1.205 1.00 92.12 168 PHE A N 1
ATOM 1287 C CA . PHE A 1 168 ? 14.710 -1.304 0.186 1.00 92.12 168 PHE A CA 1
ATOM 1288 C C . PHE A 1 168 ? 15.608 -2.542 0.334 1.00 92.12 168 PHE A C 1
ATOM 1290 O O . PHE A 1 168 ? 15.918 -2.939 1.456 1.00 92.12 168 PHE A O 1
ATOM 1297 N N . TYR A 1 169 ? 16.028 -3.130 -0.788 1.00 93.12 169 TYR A N 1
ATOM 1298 C CA . TYR A 1 169 ? 16.815 -4.355 -0.876 1.00 93.12 169 TYR A CA 1
ATOM 1299 C C . TYR A 1 169 ? 18.014 -4.189 -1.820 1.00 93.12 169 TYR A C 1
ATOM 1301 O O . TYR A 1 169 ? 18.473 -5.167 -2.399 1.00 93.12 169 TYR A O 1
ATOM 1309 N N . SER A 1 170 ? 18.515 -2.965 -1.999 1.00 93.62 170 SER A N 1
ATOM 1310 C CA . SER A 1 170 ? 19.502 -2.619 -3.033 1.00 93.62 170 SER A CA 1
ATOM 1311 C C . SER A 1 170 ? 20.770 -3.484 -3.024 1.00 93.62 170 SER A C 1
ATOM 1313 O O . SER A 1 170 ? 21.322 -3.761 -4.084 1.00 93.62 170 SER A O 1
ATOM 1315 N N . GLU A 1 171 ? 21.189 -3.990 -1.862 1.00 95.12 171 GLU A N 1
ATOM 1316 C CA . GLU A 1 171 ? 22.328 -4.914 -1.729 1.00 95.12 171 GLU A CA 1
ATOM 1317 C C . GLU A 1 171 ? 22.125 -6.266 -2.441 1.00 95.12 171 GLU A C 1
ATOM 1319 O O . GLU A 1 171 ? 23.100 -6.962 -2.710 1.00 95.12 171 GLU A O 1
ATOM 1324 N N . GLY A 1 172 ? 20.882 -6.647 -2.753 1.00 94.44 172 GLY A N 1
ATOM 1325 C CA . GLY A 1 172 ? 20.554 -7.883 -3.470 1.00 94.44 172 GLY A CA 1
ATOM 1326 C C . GLY A 1 172 ? 20.587 -7.767 -4.997 1.00 94.44 172 GLY A C 1
ATOM 1327 O O . GLY A 1 172 ? 20.379 -8.775 -5.678 1.00 94.44 172 GLY A O 1
ATOM 1328 N N . ALA A 1 173 ? 20.820 -6.572 -5.546 1.00 96.31 173 ALA A N 1
ATOM 1329 C CA . ALA A 1 173 ? 20.818 -6.343 -6.987 1.00 96.31 173 ALA A CA 1
ATOM 1330 C C . ALA A 1 173 ? 21.974 -7.087 -7.679 1.00 96.31 173 ALA A C 1
ATOM 1332 O O . ALA A 1 173 ? 23.131 -6.990 -7.270 1.00 96.31 173 ALA A O 1
ATOM 1333 N N . GLY A 1 174 ? 21.658 -7.837 -8.735 1.00 95.69 174 GLY A N 1
ATOM 1334 C CA . GLY A 1 174 ? 22.625 -8.639 -9.492 1.00 95.69 174 GLY A CA 1
ATOM 1335 C C . GLY A 1 174 ? 22.996 -9.983 -8.850 1.00 95.69 174 GLY A C 1
ATOM 1336 O O . GLY A 1 174 ? 23.739 -10.750 -9.463 1.00 95.69 174 GLY A O 1
ATOM 1337 N N . ASP A 1 175 ? 22.472 -10.284 -7.657 1.00 95.50 175 ASP A N 1
ATOM 1338 C CA . ASP A 1 175 ? 22.640 -11.573 -6.970 1.00 95.50 175 ASP A CA 1
ATOM 1339 C C . ASP A 1 175 ? 21.280 -12.238 -6.716 1.00 95.50 175 ASP A C 1
ATOM 1341 O O . ASP A 1 175 ? 20.933 -13.235 -7.350 1.00 95.50 175 ASP A O 1
ATOM 1345 N N . TRP A 1 176 ? 20.466 -11.646 -5.837 1.00 93.25 176 TRP A N 1
ATOM 1346 C CA . TRP A 1 176 ? 19.144 -12.170 -5.485 1.00 93.25 176 TRP A CA 1
ATOM 1347 C C . TRP A 1 176 ? 18.083 -11.840 -6.538 1.00 93.25 176 TRP A C 1
ATOM 1349 O O . TRP A 1 176 ? 17.186 -12.644 -6.790 1.00 93.25 176 TRP A O 1
ATOM 1359 N N . PHE A 1 177 ? 18.183 -10.670 -7.162 1.00 95.38 177 PHE A N 1
ATOM 1360 C CA . PHE A 1 177 ? 17.253 -10.229 -8.193 1.00 95.38 177 PHE A CA 1
ATOM 1361 C C . PHE A 1 177 ? 17.990 -9.489 -9.312 1.00 95.38 177 PHE A C 1
ATOM 1363 O O . PHE A 1 177 ? 19.108 -9.005 -9.127 1.00 95.38 177 PHE A O 1
ATOM 1370 N N . ASP A 1 178 ? 17.367 -9.407 -10.488 1.00 96.50 178 ASP A N 1
ATOM 1371 C CA . ASP A 1 178 ? 17.937 -8.696 -11.635 1.00 96.50 178 ASP A CA 1
ATOM 1372 C C . ASP A 1 178 ? 18.143 -7.211 -11.297 1.00 96.50 178 ASP A C 1
ATOM 1374 O O . ASP A 1 178 ? 17.203 -6.532 -10.888 1.00 96.50 178 ASP A O 1
ATOM 1378 N N . GLU A 1 179 ? 19.358 -6.692 -11.492 1.00 96.25 179 GLU A N 1
ATOM 1379 C CA . GLU A 1 179 ? 19.706 -5.289 -11.233 1.00 96.25 179 GLU A CA 1
ATOM 1380 C C . GLU A 1 179 ? 18.753 -4.310 -11.933 1.00 96.25 179 GLU A C 1
ATOM 1382 O O . GLU A 1 179 ? 18.466 -3.240 -11.397 1.00 96.25 179 GLU A O 1
ATOM 1387 N N . ALA A 1 180 ? 18.171 -4.693 -13.074 1.00 95.06 180 ALA A N 1
ATOM 1388 C CA . ALA A 1 180 ? 17.176 -3.883 -13.757 1.00 95.06 180 ALA A CA 1
ATOM 1389 C C . ALA A 1 180 ? 15.962 -3.558 -12.874 1.00 95.06 180 ALA A C 1
ATOM 1391 O O . ALA A 1 180 ? 15.350 -2.512 -13.080 1.00 95.06 180 ALA A O 1
ATOM 1392 N N . LEU A 1 181 ? 15.591 -4.411 -11.915 1.00 95.88 181 LEU A N 1
ATOM 1393 C CA . LEU A 1 181 ? 14.467 -4.175 -11.003 1.00 95.88 181 LEU A CA 1
ATOM 1394 C C . LEU A 1 181 ? 14.757 -3.075 -9.970 1.00 95.88 181 LEU A C 1
ATOM 1396 O O . LEU A 1 181 ? 13.808 -2.517 -9.424 1.00 95.88 181 LEU A O 1
ATOM 1400 N N . LEU A 1 182 ? 16.026 -2.725 -9.731 1.00 96.06 182 LEU A N 1
ATOM 1401 C CA . LEU A 1 182 ? 16.403 -1.610 -8.866 1.00 96.06 182 LEU A CA 1
ATOM 1402 C C . LEU A 1 182 ? 16.255 -0.280 -9.621 1.00 96.06 182 LEU A C 1
ATOM 1404 O O . LEU A 1 182 ? 17.098 0.107 -10.427 1.00 96.06 182 LEU A O 1
ATOM 1408 N N . ILE A 1 183 ? 15.170 0.438 -9.341 1.00 95.00 183 ILE A N 1
ATOM 1409 C CA . ILE A 1 183 ? 14.895 1.771 -9.894 1.00 95.00 183 ILE A CA 1
ATOM 1410 C C . ILE A 1 183 ? 15.015 2.800 -8.764 1.00 95.00 183 ILE A C 1
ATOM 1412 O O . ILE A 1 183 ? 14.252 2.721 -7.801 1.00 95.00 183 ILE A O 1
ATOM 1416 N N . GLU A 1 184 ? 15.939 3.763 -8.887 1.00 93.00 184 GLU A N 1
ATOM 1417 C CA . GLU A 1 184 ? 16.191 4.848 -7.914 1.00 93.00 184 GLU A CA 1
ATOM 1418 C C . GLU A 1 184 ? 16.553 6.195 -8.569 1.00 93.00 184 GLU A C 1
ATOM 1420 O O . GLU A 1 184 ? 17.505 6.874 -8.201 1.00 93.00 184 GLU A O 1
ATOM 1425 N N . TRP A 1 185 ? 15.745 6.627 -9.529 1.00 90.44 185 TRP A N 1
ATOM 1426 C CA . TRP A 1 185 ? 15.963 7.858 -10.295 1.00 90.44 185 TRP A CA 1
ATOM 1427 C C . TRP A 1 185 ? 15.300 9.098 -9.687 1.00 90.44 185 TRP A C 1
ATOM 1429 O O . TRP A 1 185 ? 15.419 10.185 -10.240 1.00 90.44 185 TRP A O 1
ATOM 1439 N N . VAL A 1 186 ? 14.584 8.969 -8.561 1.00 82.31 186 VAL A N 1
ATOM 1440 C CA . VAL A 1 186 ? 13.881 10.101 -7.909 1.00 82.31 186 VAL A CA 1
ATOM 1441 C C . VAL A 1 186 ? 14.815 11.273 -7.588 1.00 82.31 186 VAL A C 1
ATOM 1443 O O . VAL A 1 186 ? 14.368 12.417 -7.533 1.00 82.31 186 VAL A O 1
ATOM 1446 N N . TRP A 1 187 ? 16.100 10.998 -7.379 1.00 77.88 187 TRP A N 1
ATOM 1447 C CA . TRP A 1 187 ? 17.104 12.002 -7.022 1.00 77.88 187 TRP A CA 1
ATOM 1448 C C . TRP A 1 187 ? 18.000 12.413 -8.191 1.00 77.88 187 TRP A C 1
ATOM 1450 O O . TRP A 1 187 ? 18.880 13.253 -8.010 1.00 77.88 187 TRP A O 1
ATOM 1460 N N . GLU A 1 188 ? 17.803 11.819 -9.365 1.00 79.69 188 GLU A N 1
ATOM 1461 C CA . GLU A 1 188 ? 18.596 12.110 -10.552 1.00 79.69 188 GLU A CA 1
ATOM 1462 C C . GLU A 1 188 ? 17.981 13.288 -11.317 1.00 79.69 188 GLU A C 1
ATOM 1464 O O . GLU A 1 188 ? 16.761 13.395 -11.463 1.00 79.69 188 GLU A O 1
ATOM 1469 N N . GLU A 1 189 ? 18.830 14.197 -11.798 1.00 68.94 189 GLU A N 1
ATOM 1470 C CA . GLU A 1 189 ? 18.393 15.241 -12.726 1.00 68.94 189 GLU A CA 1
ATOM 1471 C C . GLU A 1 189 ? 18.038 14.587 -14.072 1.00 68.94 189 GLU A C 1
ATOM 1473 O O . GLU A 1 189 ? 18.871 13.893 -14.658 1.00 68.94 189 GLU A O 1
ATOM 1478 N N . GLN A 1 190 ? 16.798 14.788 -14.538 1.00 59.19 190 GLN A N 1
ATOM 1479 C CA . GLN A 1 190 ? 16.302 14.309 -15.838 1.00 59.19 190 GLN A CA 1
ATOM 1480 C C . GLN A 1 190 ? 16.507 15.334 -16.953 1.00 59.19 190 GLN A C 1
ATOM 1482 O O . GLN A 1 190 ? 16.263 16.539 -16.706 1.00 59.19 190 GLN A O 1
#

Foldseek 3Di:
DVVVVVVVVVVVVVVVVVPPPDDDDDDDDDDDDDDDDDDDDDDDDDDDDDDDDDDDDPDPVCCVPDDDDQDFEEDEKEQDDCVQQPAPRFHDARMGDDDDLVNLLVRVVVVGQEYEYAYADQFDQEPPRHGPVSSVVRVVVVVVSNVVSNHYYHYHHCGGHQQAVCCVVQVCDPPSDDVVRGGHCPPPDD

Sequence (190 aa):
MQRQAIYLALTFVFVLTIACNAASDDWGDESESPSPTHQSATAAPEATPLPPPTVTSGDKWALWDGPTQLRGANIWQRVVVPDLDGRDFLGDDHVGPPYTQSDFDQLAALGANYVNISGPGLFTERPPYTLDEQVQANLDHLLHMIAHADMFAVITFRTGPGRSDFTFYSEGAGDWFDEALLIEWVWEEQ